Protein AF-A0A7K4IGA0-F1 (afdb_monomer_lite)

pLDDT: mean 86.27, std 9.17, range [51.59, 96.62]

Secondary structure (DSSP, 8-state):
--HHHHHHHHHHHHHHHHH-TTEEEEEEE-TTS-EEEEEESSTTS-HHHHHHHHHHHHHHHHHHHHHHHS----EEEEE-SSEEEEEEE-SS-EEEEEEESPPPGGGHHHHHHHHHHHHHHHHHHHHTSTTSSS--HHHHHHHHSTTEEEEEEEETTS-EEEEES-S-HHHHHHHHHHHHHT-TTTTTT--EEEEE-SSEEEEEEE-SSSEEEEEEEESTTHHHHHHHHHHHHHTT-

Foldseek 3Di:
DDPVLLVVLQVLLVVLQVVDPQWAKKFKFWLQLHTSDMDGPDPPDDSSCQSNVVSLVQVVVQVVCCVPPNDHDQWDWDDDQFKIWIWGDDPTIIMIIIGTGGDDPVCVCVVCVSVNVSVVVSVVSVVVPPDGSPADLQRVLPVPFPQWQKKFKAWLCQRTSDIDNDPCSSVVSNVLSCCLVPPPPQSVPDQWDWDDDQFWIWIWGDLDPTMIMIIIGGGRCRVVSNVVSVVVSVVVD

Structure (mmCIF, N/CA/C/O backbone):
data_AF-A0A7K4IGA0-F1
#
_entry.id   AF-A0A7K4IGA0-F1
#
loop_
_atom_site.group_PDB
_atom_site.id
_atom_site.type_symbol
_atom_site.label_atom_id
_atom_site.label_alt_id
_atom_site.label_comp_id
_atom_site.label_asym_id
_atom_site.label_entity_id
_atom_site.label_seq_id
_atom_site.pdbx_PDB_ins_code
_atom_site.Cartn_x
_atom_site.Cartn_y
_atom_site.Cartn_z
_atom_site.occupancy
_atom_site.B_iso_or_equiv
_atom_site.auth_seq_id
_atom_site.auth_comp_id
_atom_site.auth_asym_id
_atom_site.auth_atom_id
_atom_site.pdbx_PDB_model_num
ATOM 1 N N . MET A 1 1 ? -13.962 4.636 -11.949 1.00 61.44 1 MET A N 1
ATOM 2 C CA . MET A 1 1 ? -13.140 4.885 -13.154 1.00 61.44 1 MET A CA 1
ATOM 3 C C . MET A 1 1 ? -13.782 4.190 -14.347 1.00 61.44 1 MET A C 1
ATOM 5 O O . MET A 1 1 ? -14.312 3.102 -14.154 1.00 61.44 1 MET A O 1
ATOM 9 N N . SER A 1 2 ? -13.830 4.804 -15.534 1.00 69.06 2 SER A N 1
ATOM 10 C CA . SER A 1 2 ? -14.431 4.146 -16.705 1.00 69.06 2 SER A CA 1
ATOM 11 C C . SER A 1 2 ? -13.530 3.015 -17.214 1.00 69.06 2 SER A C 1
ATOM 13 O O . SER A 1 2 ? -12.304 3.102 -17.127 1.00 69.06 2 SER A O 1
ATOM 15 N N . SER A 1 3 ? -14.139 1.957 -17.760 1.00 75.00 3 SER A N 1
ATOM 16 C CA . SER A 1 3 ? -13.422 0.812 -18.348 1.00 75.00 3 SER A CA 1
ATOM 17 C C . SER A 1 3 ? -12.433 1.234 -19.443 1.00 75.00 3 SER A C 1
ATOM 19 O O . SER A 1 3 ? -11.394 0.609 -19.618 1.00 75.00 3 SER A O 1
ATOM 21 N N . GLU A 1 4 ? -12.738 2.317 -20.155 1.00 79.06 4 GLU A N 1
ATOM 22 C CA . GLU A 1 4 ? -11.911 2.876 -21.225 1.00 79.06 4 GLU A CA 1
ATOM 23 C C . GLU A 1 4 ? -10.613 3.508 -20.695 1.00 79.06 4 GLU A C 1
ATOM 25 O O . GLU A 1 4 ? -9.540 3.287 -21.254 1.00 79.06 4 GLU A O 1
ATOM 30 N N . VAL A 1 5 ? -10.679 4.218 -19.560 1.00 80.62 5 VAL A N 1
ATOM 31 C CA . VAL A 1 5 ? -9.489 4.787 -18.902 1.00 80.62 5 VAL A CA 1
ATOM 32 C C . VAL A 1 5 ? -8.571 3.672 -18.404 1.00 80.62 5 VAL A C 1
ATOM 34 O O . VAL A 1 5 ? -7.362 3.748 -18.600 1.00 80.62 5 VAL A O 1
ATOM 37 N N . LEU A 1 6 ? -9.132 2.616 -17.807 1.00 81.06 6 LEU A N 1
ATOM 38 C CA . LEU A 1 6 ? -8.359 1.453 -17.357 1.00 81.06 6 LEU A CA 1
ATOM 39 C C . LEU A 1 6 ? -7.658 0.736 -18.516 1.00 81.06 6 LEU A C 1
ATOM 41 O O . LEU A 1 6 ? -6.466 0.453 -18.409 1.00 81.06 6 LEU A O 1
ATOM 45 N N . SER A 1 7 ? -8.370 0.498 -19.623 1.00 85.81 7 SER A N 1
ATOM 46 C CA . SER A 1 7 ? -7.800 -0.125 -20.826 1.00 85.81 7 SER A CA 1
ATOM 47 C C . SER A 1 7 ? -6.639 0.698 -21.376 1.00 85.81 7 SER A C 1
ATOM 49 O O . SER A 1 7 ? -5.559 0.170 -21.623 1.00 85.81 7 SER A O 1
ATOM 51 N N . ARG A 1 8 ? -6.821 2.019 -21.487 1.00 87.00 8 ARG A N 1
ATOM 52 C CA . ARG A 1 8 ? -5.777 2.895 -22.018 1.00 87.00 8 ARG A CA 1
ATOM 53 C C . ARG A 1 8 ? -4.555 2.982 -21.106 1.00 87.00 8 ARG A C 1
ATOM 55 O O . ARG A 1 8 ? -3.432 3.076 -21.592 1.00 87.00 8 ARG A O 1
ATOM 62 N N . VAL A 1 9 ? -4.753 2.956 -19.787 1.00 89.19 9 VAL A N 1
ATOM 63 C CA . VAL A 1 9 ? -3.639 2.891 -18.832 1.00 89.19 9 VAL A CA 1
ATOM 64 C C . VAL A 1 9 ? -2.890 1.568 -18.978 1.00 89.19 9 VAL A C 1
ATOM 66 O O . VAL A 1 9 ? -1.666 1.594 -19.008 1.00 89.19 9 VAL A O 1
ATOM 69 N N . ALA A 1 10 ? -3.590 0.439 -19.117 1.00 89.81 10 ALA A N 1
ATOM 70 C CA . ALA A 1 10 ? -2.951 -0.858 -19.338 1.00 89.81 10 ALA A CA 1
ATOM 71 C C . ALA A 1 10 ? -2.093 -0.859 -20.615 1.00 89.81 10 ALA A C 1
ATOM 73 O O . ALA A 1 10 ? -0.924 -1.222 -20.545 1.00 89.81 10 ALA A O 1
ATOM 74 N N . GLU A 1 11 ? -2.610 -0.337 -21.732 1.00 91.38 11 GLU A N 1
ATOM 75 C CA . GLU A 1 11 ? -1.845 -0.184 -22.982 1.00 91.38 11 GLU A CA 1
ATOM 76 C C . GLU A 1 11 ? -0.566 0.646 -22.789 1.00 91.38 11 GLU A C 1
ATOM 78 O O . GLU A 1 11 ? 0.507 0.250 -23.234 1.00 91.38 11 GLU A O 1
ATOM 83 N N . LEU A 1 12 ? -0.645 1.780 -22.080 1.00 91.50 12 LEU A N 1
ATOM 84 C CA . LEU A 1 12 ? 0.531 2.616 -21.799 1.00 91.50 12 LEU A CA 1
ATOM 85 C C . LEU A 1 12 ? 1.567 1.897 -20.925 1.00 91.50 12 LEU A C 1
ATOM 87 O O . LEU A 1 12 ? 2.769 2.124 -21.079 1.00 91.50 12 LEU A O 1
ATOM 91 N N . LEU A 1 13 ? 1.115 1.049 -19.999 1.00 93.38 13 LEU A N 1
ATOM 92 C CA . LEU A 1 13 ? 2.007 0.217 -19.199 1.00 93.38 13 LEU A CA 1
ATOM 93 C C . LEU A 1 13 ? 2.657 -0.877 -20.046 1.00 93.38 13 LEU A C 1
ATOM 95 O O . LEU A 1 13 ? 3.852 -1.108 -19.899 1.00 93.38 13 LEU A O 1
ATOM 99 N N . GLU A 1 14 ? 1.918 -1.518 -20.949 1.00 93.62 14 GLU A N 1
ATOM 100 C CA . GLU A 1 14 ? 2.477 -2.509 -21.875 1.00 93.62 14 GLU A CA 1
ATOM 101 C C . GLU A 1 14 ? 3.495 -1.881 -22.834 1.00 93.62 14 GLU A C 1
ATOM 103 O O . GLU A 1 14 ? 4.576 -2.434 -23.032 1.00 93.62 14 GLU A O 1
ATOM 108 N N . GLU A 1 15 ? 3.203 -0.699 -23.385 1.00 93.25 15 GLU A N 1
ATOM 109 C CA . GLU A 1 15 ? 4.152 0.070 -24.200 1.00 93.25 15 GLU A CA 1
ATOM 110 C C . GLU A 1 15 ? 5.446 0.352 -23.421 1.00 93.25 15 GLU A C 1
ATOM 112 O O . GLU A 1 15 ? 6.546 0.129 -23.933 1.00 93.25 15 GLU A O 1
ATOM 117 N N . ALA A 1 16 ? 5.327 0.796 -22.165 1.00 92.00 16 ALA A N 1
ATOM 118 C CA . ALA A 1 16 ? 6.479 1.045 -21.303 1.00 92.00 16 ALA A CA 1
ATOM 119 C C . ALA A 1 16 ? 7.251 -0.247 -20.992 1.00 92.00 16 ALA A C 1
ATOM 121 O O . ALA A 1 16 ? 8.479 -0.261 -21.099 1.00 92.00 16 ALA A O 1
ATOM 122 N N . LEU A 1 17 ? 6.546 -1.341 -20.688 1.00 93.81 17 LEU A N 1
ATOM 123 C CA . LEU A 1 17 ? 7.141 -2.648 -20.409 1.00 93.81 17 LEU A CA 1
ATOM 124 C C . LEU A 1 17 ? 7.924 -3.155 -21.618 1.00 93.81 17 LEU A C 1
ATOM 126 O O . LEU A 1 17 ? 8.997 -3.724 -21.451 1.00 93.81 17 LEU A O 1
ATOM 130 N N . ASN A 1 18 ? 7.415 -2.935 -22.829 1.00 93.19 18 ASN A N 1
ATOM 131 C CA . ASN A 1 18 ? 8.039 -3.371 -24.076 1.00 93.19 18 ASN A CA 1
ATOM 132 C C . ASN A 1 18 ? 9.189 -2.462 -24.538 1.00 93.19 18 ASN A C 1
ATOM 134 O O . ASN A 1 18 ? 10.012 -2.897 -25.341 1.00 93.19 18 ASN A O 1
ATOM 138 N N . SER A 1 19 ? 9.285 -1.235 -24.017 1.00 90.06 19 SER A N 1
ATOM 139 C CA . SER A 1 19 ? 10.341 -0.280 -24.384 1.00 90.06 19 SER A CA 1
ATOM 140 C C . SER A 1 19 ? 11.732 -0.621 -23.829 1.00 90.06 19 SER A C 1
ATOM 142 O O . SER A 1 19 ? 12.733 -0.147 -24.366 1.00 90.06 19 SER A O 1
ATOM 144 N N . ASP A 1 20 ? 11.807 -1.456 -22.787 1.00 87.25 20 ASP A N 1
ATOM 145 C CA . ASP A 1 20 ? 13.053 -1.902 -22.157 1.00 87.25 20 ASP A CA 1
ATOM 146 C C . ASP A 1 20 ? 12.984 -3.411 -21.876 1.00 87.25 20 ASP A C 1
ATOM 148 O O . ASP A 1 20 ? 12.155 -3.876 -21.096 1.00 87.25 20 ASP A O 1
ATOM 152 N N . GLU A 1 21 ? 13.861 -4.198 -22.506 1.00 88.12 21 GLU A N 1
ATOM 153 C CA . GLU A 1 21 ? 13.895 -5.657 -22.336 1.00 88.12 21 GLU A CA 1
ATOM 154 C C . GLU A 1 21 ? 14.263 -6.117 -20.924 1.00 88.12 21 GLU A C 1
ATOM 156 O O . GLU A 1 21 ? 13.920 -7.235 -20.530 1.00 88.12 21 GLU A O 1
ATOM 161 N N . SER A 1 22 ? 14.947 -5.269 -20.155 1.00 89.38 22 SER A N 1
ATOM 162 C CA . SER A 1 22 ? 15.262 -5.563 -18.761 1.00 89.38 22 SER A CA 1
ATOM 163 C C . SER A 1 22 ? 14.035 -5.442 -17.860 1.00 89.38 22 SER A C 1
ATOM 165 O O . SER A 1 22 ? 14.033 -6.019 -16.774 1.00 89.38 22 SER A O 1
ATOM 167 N N . MET A 1 23 ? 12.985 -4.736 -18.288 1.00 92.12 23 MET A N 1
ATOM 168 C CA . MET A 1 23 ? 11.789 -4.506 -17.486 1.00 92.12 23 MET A CA 1
ATOM 169 C C . MET A 1 23 ? 10.898 -5.750 -17.448 1.00 92.12 23 MET A C 1
ATOM 171 O O . MET A 1 23 ? 10.503 -6.287 -18.481 1.00 92.12 23 MET A O 1
ATOM 175 N N . THR A 1 24 ? 10.574 -6.218 -16.244 1.00 93.56 24 THR A N 1
ATOM 176 C CA . THR A 1 24 ? 9.815 -7.460 -16.033 1.00 93.56 24 THR A CA 1
ATOM 177 C C . THR A 1 24 ? 8.401 -7.214 -15.569 1.00 93.56 24 THR A C 1
ATOM 179 O O . THR A 1 24 ? 7.509 -7.946 -15.976 1.00 93.56 24 THR A O 1
ATOM 182 N N . ASN A 1 25 ? 8.186 -6.199 -14.733 1.00 95.19 25 ASN A N 1
ATOM 183 C CA . ASN A 1 25 ? 6.880 -5.886 -14.171 1.00 95.19 25 ASN A CA 1
ATOM 184 C C . ASN A 1 25 ? 6.713 -4.372 -14.093 1.00 95.19 25 ASN A C 1
ATOM 186 O O . ASN A 1 25 ? 7.651 -3.661 -13.721 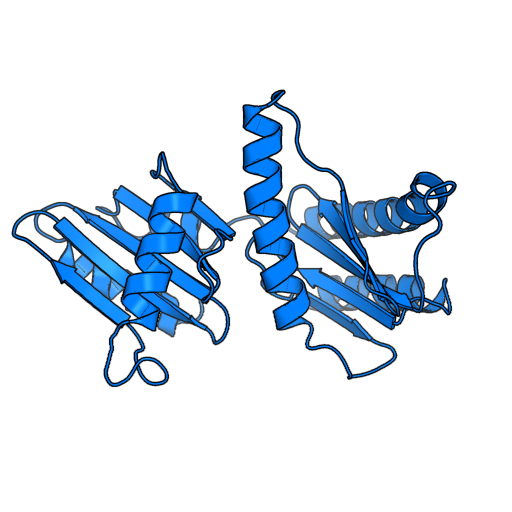1.00 95.19 25 ASN A O 1
ATOM 190 N N . ILE A 1 26 ? 5.500 -3.894 -14.357 1.00 95.94 26 ILE A N 1
ATOM 191 C CA . ILE A 1 26 ? 5.084 -2.544 -13.984 1.00 95.94 26 ILE A CA 1
ATOM 192 C C . ILE A 1 26 ? 3.758 -2.640 -13.249 1.00 95.94 26 ILE A C 1
ATOM 194 O O . ILE A 1 26 ? 2.812 -3.254 -13.739 1.00 95.94 26 ILE A O 1
ATOM 198 N N . VAL A 1 27 ? 3.685 -2.024 -12.075 1.00 95.88 27 VAL A N 1
ATOM 199 C CA . VAL A 1 27 ? 2.484 -1.987 -11.244 1.00 95.88 27 VAL A CA 1
ATOM 200 C C . VAL A 1 27 ? 2.101 -0.539 -11.007 1.00 95.88 27 VAL A C 1
ATOM 202 O O . VAL A 1 27 ? 2.891 0.245 -10.483 1.00 95.88 27 VAL A O 1
ATOM 205 N N . LEU A 1 28 ? 0.872 -0.190 -11.368 1.00 94.75 28 LEU A N 1
ATOM 206 C CA . LEU A 1 28 ? 0.238 1.051 -10.955 1.00 94.75 28 LEU A CA 1
ATOM 207 C C . LEU A 1 28 ? -0.598 0.774 -9.708 1.00 94.75 28 LEU A C 1
ATOM 209 O O . LEU A 1 28 ? -1.491 -0.079 -9.728 1.00 94.75 28 LEU A O 1
ATOM 213 N N . CYS A 1 29 ? -0.345 1.518 -8.638 1.00 92.94 29 CYS A N 1
ATOM 214 C CA . CYS A 1 29 ? -1.077 1.375 -7.387 1.00 92.94 29 CYS A CA 1
ATOM 215 C C . CYS A 1 29 ? -1.508 2.714 -6.783 1.00 92.94 29 CYS A C 1
ATOM 217 O O . CYS A 1 29 ? -1.002 3.787 -7.126 1.00 92.94 29 CYS A O 1
ATOM 219 N N . THR A 1 30 ? -2.483 2.651 -5.878 1.00 90.44 30 THR A N 1
ATOM 220 C CA . THR A 1 30 ? -2.850 3.777 -5.015 1.00 90.44 30 THR A CA 1
ATOM 221 C C . THR A 1 30 ? -1.769 4.015 -3.958 1.00 90.44 30 THR A C 1
ATOM 223 O O . THR A 1 30 ? -0.896 3.176 -3.726 1.00 90.44 30 THR A O 1
ATOM 226 N N . LYS A 1 31 ? -1.862 5.147 -3.254 1.00 88.94 31 LYS A N 1
ATOM 227 C CA . LYS A 1 31 ? -0.979 5.457 -2.120 1.00 88.94 31 LYS A CA 1
ATOM 228 C C . LYS A 1 31 ? -1.081 4.472 -0.954 1.00 88.94 31 LYS A C 1
ATOM 230 O O . LYS A 1 31 ? -0.160 4.387 -0.158 1.00 88.94 31 LYS A O 1
ATOM 235 N N . GLU A 1 32 ? -2.176 3.723 -0.880 1.00 89.06 32 GLU A N 1
ATOM 236 C CA . GLU A 1 32 ? -2.437 2.709 0.147 1.00 89.06 32 GLU A CA 1
ATOM 237 C C . GLU A 1 32 ? -2.054 1.292 -0.309 1.00 89.06 32 GLU A C 1
ATOM 239 O O . GLU A 1 32 ? -2.400 0.311 0.351 1.00 89.06 32 GLU A O 1
ATOM 244 N N . GLY A 1 33 ? -1.375 1.167 -1.454 1.00 89.50 33 GLY A N 1
ATOM 245 C CA . GLY A 1 33 ? -0.887 -0.114 -1.956 1.00 89.50 33 GLY A CA 1
ATOM 246 C C . GLY A 1 33 ? -1.931 -0.964 -2.679 1.00 89.50 33 GLY A C 1
ATOM 247 O O . GLY A 1 33 ? -1.673 -2.134 -2.950 1.00 89.50 33 GLY A O 1
ATOM 248 N N . VAL A 1 34 ? -3.090 -0.398 -3.034 1.00 89.44 34 VAL A N 1
ATOM 249 C CA . VAL A 1 34 ? -4.103 -1.104 -3.835 1.00 89.44 34 VAL A CA 1
ATOM 250 C C . VAL A 1 34 ? -3.670 -1.118 -5.295 1.00 89.44 34 VAL A C 1
ATOM 252 O O . VAL A 1 34 ? -3.406 -0.063 -5.874 1.00 89.44 34 VAL A O 1
ATOM 255 N N . VAL A 1 35 ? -3.611 -2.303 -5.903 1.00 91.12 35 VAL A N 1
ATOM 256 C CA . VAL A 1 35 ? -3.289 -2.460 -7.328 1.00 91.12 35 VAL A CA 1
ATOM 257 C C . VAL A 1 35 ? -4.434 -1.916 -8.175 1.00 91.12 35 VAL A C 1
ATOM 259 O O . VAL A 1 35 ? -5.584 -2.311 -8.015 1.00 91.12 35 VAL A O 1
ATOM 262 N N . VAL A 1 36 ? -4.101 -1.025 -9.104 1.00 89.56 36 VAL A N 1
ATOM 263 C CA . VAL A 1 36 ? -5.035 -0.488 -10.102 1.00 89.56 36 VAL A CA 1
ATOM 264 C C . VAL A 1 36 ? -4.948 -1.305 -11.377 1.00 89.56 36 VAL A C 1
ATOM 266 O O . VAL A 1 36 ? -5.957 -1.691 -11.955 1.00 89.56 36 VAL A O 1
ATOM 269 N N . THR A 1 37 ? -3.719 -1.542 -11.822 1.00 91.81 37 THR A N 1
ATOM 270 C CA . THR A 1 37 ? -3.395 -2.399 -12.954 1.00 91.81 37 THR A CA 1
ATOM 271 C C . THR A 1 37 ? -1.925 -2.794 -12.864 1.00 91.81 37 THR A C 1
ATOM 273 O O . THR A 1 37 ? -1.108 -2.086 -12.263 1.00 91.81 37 THR A O 1
ATOM 276 N N . ALA A 1 38 ? -1.595 -3.948 -13.427 1.00 94.06 38 ALA A N 1
ATOM 277 C CA . ALA A 1 38 ? -0.245 -4.467 -13.475 1.00 94.06 38 ALA A CA 1
ATOM 278 C C . ALA A 1 38 ? -0.026 -5.185 -14.803 1.00 94.06 38 ALA A C 1
ATOM 280 O O . ALA A 1 38 ? -0.910 -5.891 -15.284 1.00 94.06 38 ALA A O 1
ATOM 281 N N . VAL A 1 39 ? 1.167 -5.021 -15.359 1.00 94.81 39 VAL A N 1
ATOM 282 C CA . VAL A 1 39 ? 1.631 -5.735 -16.549 1.00 94.81 39 VAL A CA 1
ATOM 283 C C . VAL A 1 39 ? 2.918 -6.460 -16.196 1.00 94.81 39 VAL A C 1
ATOM 285 O O . VAL A 1 39 ? 3.739 -5.953 -15.423 1.00 94.81 39 VAL A O 1
ATOM 288 N N . SER A 1 40 ? 3.089 -7.663 -16.731 1.00 93.50 40 SER A N 1
ATOM 289 C CA . SER A 1 40 ? 4.264 -8.478 -16.454 1.00 93.50 40 SER A CA 1
ATOM 290 C C . SER A 1 40 ? 4.685 -9.298 -17.662 1.00 93.50 40 SER A C 1
ATOM 292 O O . SER A 1 40 ? 3.837 -9.757 -18.424 1.00 93.50 40 SER A O 1
ATOM 294 N N . ARG A 1 41 ? 5.996 -9.512 -17.800 1.00 89.69 41 ARG A N 1
ATOM 295 C CA . ARG A 1 41 ? 6.577 -10.523 -18.694 1.00 89.69 41 ARG A CA 1
ATOM 296 C C . ARG A 1 41 ? 6.677 -11.896 -18.023 1.00 89.69 41 ARG A C 1
ATOM 298 O O . ARG A 1 41 ? 6.543 -12.901 -18.704 1.00 89.69 41 ARG A O 1
ATOM 305 N N . ASP A 1 42 ? 6.887 -11.918 -16.704 1.00 78.38 42 ASP A N 1
ATOM 306 C CA . ASP A 1 42 ? 7.125 -13.125 -15.905 1.00 78.38 42 ASP A CA 1
ATOM 307 C C . ASP A 1 42 ? 6.190 -13.121 -14.666 1.00 78.38 42 ASP A C 1
ATOM 309 O O . ASP A 1 42 ? 6.154 -12.148 -13.910 1.00 78.38 42 ASP A O 1
ATOM 313 N N . GLU A 1 43 ? 5.430 -14.190 -14.402 1.00 69.62 43 GLU A N 1
ATOM 314 C CA . GLU A 1 43 ? 4.476 -14.265 -13.265 1.00 69.62 43 GLU A CA 1
ATOM 315 C C . GLU A 1 43 ? 5.143 -14.471 -11.884 1.00 69.62 43 GLU A C 1
ATOM 317 O O . GLU A 1 43 ? 4.478 -14.761 -10.894 1.00 69.62 43 GLU A O 1
ATOM 322 N N . GLU A 1 44 ? 6.465 -14.308 -11.775 1.00 78.12 44 GLU A N 1
ATOM 323 C CA . GLU A 1 44 ? 7.208 -14.600 -10.540 1.00 78.12 44 GLU A CA 1
ATOM 324 C C . GLU A 1 44 ? 6.859 -13.692 -9.348 1.00 78.12 44 GLU A C 1
ATOM 326 O O . GLU A 1 44 ? 7.132 -14.057 -8.205 1.00 78.12 44 GLU A O 1
ATOM 331 N N . LEU A 1 45 ? 6.331 -12.487 -9.586 1.00 87.88 45 LEU A N 1
ATOM 332 C CA . LEU A 1 45 ? 6.111 -11.485 -8.540 1.00 87.88 45 LEU A CA 1
ATOM 333 C C . LEU A 1 45 ? 4.632 -11.118 -8.423 1.00 87.88 45 LEU A C 1
ATOM 335 O O . LEU A 1 45 ? 4.032 -10.639 -9.383 1.00 87.88 45 LEU A O 1
ATOM 339 N N . ASP A 1 46 ? 4.076 -11.263 -7.216 1.00 91.00 46 ASP A N 1
ATOM 340 C CA . ASP A 1 46 ? 2.705 -10.838 -6.922 1.00 91.00 46 ASP A CA 1
ATOM 341 C C . ASP A 1 46 ? 2.615 -9.295 -6.936 1.00 91.00 46 ASP A C 1
ATOM 343 O O . ASP A 1 46 ? 3.236 -8.629 -6.091 1.00 91.00 46 ASP A O 1
ATOM 347 N N . PRO A 1 47 ? 1.830 -8.692 -7.850 1.00 92.31 47 PRO A N 1
ATOM 348 C CA . PRO A 1 47 ? 1.693 -7.241 -7.939 1.00 92.31 47 PRO A CA 1
ATOM 349 C C . PRO A 1 47 ? 1.092 -6.617 -6.673 1.00 92.31 47 PRO A C 1
ATOM 351 O O . PRO A 1 47 ? 1.397 -5.465 -6.368 1.00 92.31 47 PRO A O 1
ATOM 354 N N . ARG A 1 48 ? 0.290 -7.361 -5.898 1.00 91.00 48 ARG A N 1
ATOM 355 C CA . ARG A 1 48 ? -0.296 -6.882 -4.632 1.00 91.00 48 ARG A CA 1
ATOM 356 C C . ARG A 1 48 ? 0.772 -6.689 -3.565 1.00 91.00 48 ARG A C 1
ATOM 358 O O . ARG A 1 48 ? 0.737 -5.705 -2.826 1.00 91.00 48 ARG A O 1
ATOM 365 N N . VAL A 1 49 ? 1.754 -7.591 -3.525 1.00 91.06 49 VAL A N 1
ATOM 366 C CA . VAL A 1 49 ? 2.911 -7.474 -2.627 1.00 91.06 49 VAL A CA 1
ATOM 367 C C . VAL A 1 49 ? 3.773 -6.288 -3.046 1.00 91.06 49 VAL A C 1
ATOM 369 O O . VAL A 1 49 ? 4.095 -5.448 -2.208 1.00 91.06 49 VAL A O 1
ATOM 372 N N . LEU A 1 50 ? 4.085 -6.172 -4.343 1.00 92.81 50 LEU A N 1
ATOM 373 C CA . LEU A 1 50 ? 4.866 -5.047 -4.867 1.00 92.81 50 LEU A CA 1
ATOM 374 C C . LEU A 1 50 ? 4.210 -3.702 -4.544 1.00 92.81 50 LEU A C 1
ATOM 376 O O . LEU A 1 50 ? 4.892 -2.805 -4.050 1.00 92.81 50 LEU A O 1
ATOM 380 N N . ALA A 1 51 ? 2.904 -3.575 -4.780 1.00 93.69 51 ALA A N 1
ATOM 381 C CA . ALA A 1 51 ? 2.152 -2.360 -4.505 1.00 93.69 51 ALA A CA 1
ATOM 382 C C . ALA A 1 51 ? 2.129 -2.014 -3.010 1.00 93.69 51 ALA A C 1
ATOM 384 O O . ALA A 1 51 ? 2.452 -0.884 -2.648 1.00 93.69 51 ALA A O 1
ATOM 385 N N . THR A 1 52 ? 1.797 -2.982 -2.150 1.00 91.31 52 THR A N 1
ATOM 386 C CA . THR A 1 52 ? 1.656 -2.762 -0.701 1.00 91.31 52 THR A CA 1
ATOM 387 C C . THR A 1 52 ? 2.982 -2.381 -0.053 1.00 91.31 52 THR A C 1
ATOM 389 O O . THR A 1 52 ? 3.064 -1.374 0.648 1.00 91.31 52 THR A O 1
ATOM 392 N N . VAL A 1 53 ? 4.048 -3.138 -0.330 1.00 91.06 53 VAL A N 1
ATOM 393 C CA . VAL A 1 53 ? 5.366 -2.889 0.271 1.00 91.06 53 VAL A CA 1
ATOM 394 C C . VAL A 1 53 ? 5.922 -1.540 -0.180 1.00 91.06 53 VAL A C 1
ATOM 396 O O . VAL A 1 53 ? 6.383 -0.754 0.647 1.00 91.06 53 VAL A O 1
ATOM 399 N N . ASN A 1 54 ? 5.846 -1.226 -1.476 1.00 92.94 54 ASN A N 1
ATOM 400 C CA . ASN A 1 54 ? 6.372 0.041 -1.982 1.00 92.94 54 ASN A CA 1
ATOM 401 C C . ASN A 1 54 ? 5.562 1.249 -1.507 1.00 92.94 54 ASN A C 1
ATOM 403 O O . ASN A 1 54 ? 6.156 2.284 -1.209 1.00 92.94 54 ASN A O 1
ATOM 407 N N . ALA A 1 55 ? 4.240 1.120 -1.377 1.00 91.94 55 ALA A N 1
ATOM 408 C CA . ALA A 1 55 ? 3.406 2.158 -0.783 1.00 91.94 55 ALA A CA 1
ATOM 409 C C . ALA A 1 55 ? 3.784 2.426 0.682 1.00 91.94 55 ALA A C 1
ATOM 411 O O . ALA A 1 55 ? 3.913 3.583 1.083 1.00 91.94 55 ALA A O 1
ATOM 412 N N . ALA A 1 56 ? 4.053 1.374 1.458 1.00 89.81 56 ALA A N 1
ATOM 413 C CA . ALA A 1 56 ? 4.455 1.510 2.854 1.00 89.81 56 ALA A CA 1
ATOM 414 C C . ALA A 1 56 ? 5.827 2.190 2.996 1.00 89.81 56 ALA A C 1
ATOM 416 O O . ALA A 1 56 ? 5.993 3.117 3.791 1.00 89.81 56 ALA A O 1
ATOM 417 N N . ILE A 1 57 ? 6.805 1.796 2.169 1.00 90.44 57 ILE A N 1
ATOM 418 C CA . ILE A 1 57 ? 8.125 2.446 2.134 1.00 90.44 57 ILE A CA 1
ATOM 419 C C . ILE A 1 57 ? 7.986 3.914 1.703 1.00 90.44 57 ILE A C 1
ATOM 421 O O . ILE A 1 57 ? 8.632 4.791 2.281 1.00 90.44 57 ILE A O 1
ATOM 425 N N . ALA A 1 58 ? 7.133 4.210 0.717 1.00 90.94 58 ALA A N 1
ATOM 426 C CA . ALA A 1 58 ? 6.876 5.573 0.251 1.00 90.94 58 ALA A CA 1
ATOM 427 C C . ALA A 1 58 ? 6.251 6.456 1.327 1.00 90.94 58 ALA A C 1
ATOM 429 O O . ALA A 1 58 ? 6.690 7.592 1.504 1.00 90.94 58 ALA A O 1
ATOM 430 N N . SER A 1 59 ? 5.276 5.930 2.062 1.00 85.75 59 SER A N 1
ATOM 431 C CA . SER A 1 59 ? 4.648 6.614 3.190 1.00 85.75 59 SER A CA 1
ATOM 432 C C . SER A 1 59 ? 5.674 6.924 4.287 1.00 85.75 59 SER A C 1
ATOM 434 O O . SER A 1 59 ? 5.908 8.092 4.612 1.00 85.75 59 SER A O 1
ATOM 436 N N . ALA A 1 60 ? 6.390 5.900 4.767 1.00 83.31 60 ALA A N 1
ATOM 437 C CA . ALA A 1 60 ? 7.390 6.054 5.822 1.00 83.31 60 ALA A CA 1
ATOM 438 C C . ALA A 1 60 ? 8.506 7.039 5.430 1.00 83.31 60 ALA A C 1
ATOM 440 O O . ALA A 1 60 ? 8.835 7.950 6.191 1.00 83.31 60 ALA A O 1
ATOM 441 N N . SER A 1 61 ? 9.051 6.906 4.217 1.00 85.38 61 SER A N 1
ATOM 442 C CA . SER A 1 61 ? 10.103 7.802 3.722 1.00 85.38 61 SER A CA 1
ATOM 443 C C . SER A 1 61 ? 9.605 9.230 3.499 1.00 85.38 61 SER A C 1
ATOM 445 O O . SER A 1 61 ? 10.301 10.174 3.865 1.00 85.38 61 SER A O 1
ATOM 447 N N . SER A 1 62 ? 8.395 9.425 2.966 1.00 83.19 62 SER A N 1
ATOM 448 C CA . SER A 1 62 ? 7.829 10.765 2.759 1.00 83.19 62 SER A CA 1
ATOM 449 C C . SER A 1 62 ? 7.655 11.516 4.077 1.00 83.19 62 SER A C 1
ATOM 451 O O . SER A 1 62 ? 7.976 12.706 4.144 1.00 83.19 62 SER A O 1
ATOM 453 N N . ASN A 1 63 ? 7.224 10.823 5.135 1.00 77.81 63 ASN A N 1
ATOM 454 C CA . ASN A 1 63 ? 7.139 11.390 6.479 1.00 77.81 63 ASN A CA 1
ATOM 455 C C . ASN A 1 63 ? 8.523 11.814 6.993 1.00 77.81 63 ASN A C 1
ATOM 457 O O . ASN A 1 63 ? 8.689 12.946 7.452 1.00 77.81 63 ASN A O 1
ATOM 461 N N . THR A 1 64 ? 9.544 10.964 6.837 1.00 82.19 64 THR A N 1
ATOM 462 C CA . THR A 1 64 ? 10.925 11.298 7.228 1.00 82.19 64 THR A CA 1
ATOM 463 C C . THR A 1 64 ? 11.486 12.493 6.450 1.00 82.19 64 THR A C 1
ATOM 465 O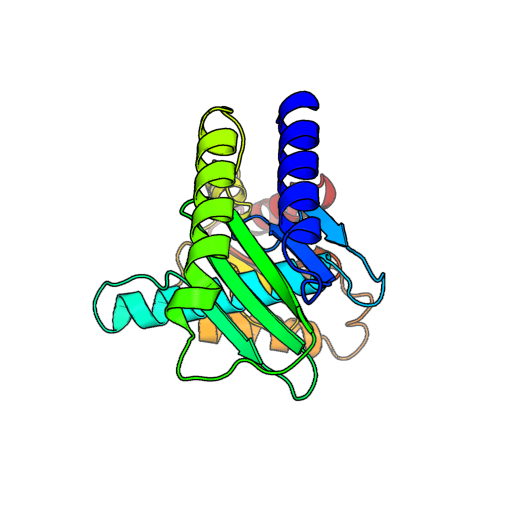 O . THR A 1 64 ? 12.066 13.395 7.050 1.00 82.19 64 THR A O 1
ATOM 468 N N . PHE A 1 65 ? 11.298 12.546 5.127 1.00 83.12 65 PHE A N 1
ATOM 469 C CA . PHE A 1 65 ? 11.771 13.661 4.292 1.00 83.12 65 PHE A CA 1
ATOM 470 C C . PHE A 1 65 ? 11.076 14.980 4.655 1.00 83.12 65 PHE A C 1
ATOM 472 O O . PHE A 1 65 ? 11.732 16.024 4.757 1.00 83.12 65 PHE A O 1
ATOM 479 N N . THR A 1 66 ? 9.771 14.918 4.933 1.00 82.94 66 THR A N 1
ATOM 480 C CA . THR A 1 66 ? 8.986 16.082 5.357 1.00 82.94 66 THR A CA 1
ATOM 481 C C . THR A 1 66 ? 9.495 16.612 6.697 1.00 82.94 66 THR A C 1
ATOM 483 O O . THR A 1 66 ? 9.688 17.816 6.845 1.00 82.94 66 THR A O 1
ATOM 486 N N . GLN A 1 67 ? 9.789 15.729 7.655 1.00 81.19 67 GLN A N 1
ATOM 487 C CA . GLN A 1 67 ? 10.359 16.120 8.948 1.00 81.19 67 GLN A CA 1
ATOM 488 C C . GLN A 1 67 ? 11.789 16.667 8.830 1.00 81.19 67 GLN A C 1
ATOM 490 O O . GLN A 1 67 ? 12.159 17.579 9.564 1.00 81.19 67 GLN A O 1
ATOM 495 N N . ALA A 1 68 ? 12.595 16.133 7.909 1.00 84.38 68 ALA A N 1
ATOM 496 C CA . ALA A 1 68 ? 13.989 16.536 7.754 1.00 84.38 68 ALA A CA 1
ATOM 497 C C . ALA A 1 68 ? 14.147 17.906 7.076 1.00 84.38 68 ALA A C 1
ATOM 499 O O . ALA A 1 68 ? 14.954 18.722 7.524 1.00 84.38 68 ALA A O 1
ATOM 500 N N . ARG A 1 69 ? 13.428 18.150 5.969 1.00 82.19 69 ARG A N 1
ATOM 501 C CA . ARG A 1 69 ? 13.585 19.371 5.149 1.00 82.19 69 ARG A CA 1
ATOM 502 C C . ARG A 1 69 ? 12.288 19.927 4.558 1.00 82.19 69 ARG A C 1
ATOM 504 O O . ARG A 1 69 ? 12.345 20.859 3.764 1.00 82.19 69 ARG A O 1
ATOM 511 N N . GLY A 1 70 ? 11.126 19.385 4.919 1.00 81.81 70 GLY A N 1
ATOM 512 C CA . GLY A 1 70 ? 9.854 19.766 4.295 1.00 81.81 70 GLY A CA 1
ATOM 513 C C . GLY A 1 70 ? 9.733 19.320 2.834 1.00 81.81 70 GLY A C 1
ATOM 514 O O . GLY A 1 70 ? 8.863 19.806 2.115 1.00 81.81 70 GLY A O 1
ATOM 515 N N . GLU A 1 71 ? 10.600 18.411 2.386 1.00 82.38 71 GLU A N 1
ATOM 516 C CA . GLU A 1 71 ? 10.588 17.867 1.030 1.00 82.38 71 GLU A CA 1
ATOM 517 C C . GLU A 1 71 ? 9.830 16.538 0.978 1.00 82.38 71 GLU A C 1
ATOM 519 O O . GLU A 1 71 ? 9.594 15.889 1.996 1.00 82.38 71 GLU A O 1
ATOM 524 N N . ARG A 1 72 ? 9.448 16.117 -0.229 1.00 80.50 72 ARG A N 1
ATOM 525 C CA . ARG A 1 72 ? 8.826 14.812 -0.472 1.00 80.50 72 ARG A CA 1
ATOM 526 C C . ARG A 1 72 ? 9.737 13.972 -1.346 1.00 80.50 72 ARG A C 1
ATOM 528 O O . ARG A 1 72 ? 10.328 14.484 -2.295 1.00 80.50 72 ARG A O 1
ATOM 535 N N . ALA A 1 73 ? 9.805 12.678 -1.056 1.00 86.06 73 ALA A N 1
ATOM 536 C CA . ALA A 1 73 ? 10.457 11.737 -1.949 1.00 86.06 73 ALA A CA 1
ATOM 537 C C . ALA A 1 73 ? 9.737 11.734 -3.312 1.00 86.06 73 ALA A C 1
ATOM 539 O O . ALA A 1 73 ? 8.508 11.784 -3.381 1.00 86.06 73 ALA A O 1
ATOM 540 N N . SER A 1 74 ? 10.506 11.677 -4.398 1.00 87.56 74 SER A N 1
ATOM 541 C CA . SER A 1 74 ? 9.991 11.589 -5.774 1.00 87.56 74 SER A CA 1
ATOM 542 C C . SER A 1 74 ? 10.206 10.206 -6.389 1.00 87.56 74 SER A C 1
ATOM 544 O O . SER A 1 74 ? 9.486 9.801 -7.304 1.00 87.56 74 SER A O 1
ATOM 546 N N . CYS A 1 75 ? 11.191 9.465 -5.882 1.00 90.88 75 CYS A N 1
ATOM 547 C CA . CYS A 1 75 ? 11.521 8.126 -6.330 1.00 90.88 75 CYS A CA 1
ATOM 548 C C . CYS A 1 75 ? 12.110 7.308 -5.177 1.00 90.88 75 CYS A C 1
ATOM 550 O O . CYS A 1 75 ? 12.874 7.829 -4.364 1.00 90.88 75 CYS A O 1
ATOM 552 N N . LEU A 1 76 ? 11.770 6.023 -5.135 1.00 91.56 76 LEU A N 1
ATOM 553 C CA . LEU A 1 76 ? 12.416 5.021 -4.298 1.00 91.56 76 LEU A CA 1
ATOM 554 C C . LEU A 1 76 ? 13.115 4.014 -5.188 1.00 91.56 76 LEU A C 1
ATOM 556 O O . LEU A 1 76 ? 12.601 3.649 -6.244 1.00 91.56 76 LEU A O 1
ATOM 560 N N . ILE A 1 77 ? 14.267 3.540 -4.737 1.00 91.44 77 ILE A N 1
ATOM 561 C CA . ILE A 1 77 ? 15.056 2.565 -5.476 1.00 91.44 77 ILE A CA 1
ATOM 562 C C . ILE A 1 77 ? 15.512 1.520 -4.481 1.00 91.44 77 ILE A C 1
ATOM 564 O O . ILE A 1 77 ? 16.237 1.829 -3.535 1.00 91.44 77 ILE A O 1
ATOM 568 N N . HIS A 1 78 ? 15.088 0.282 -4.697 1.00 88.19 78 HIS A N 1
ATOM 569 C CA . HIS A 1 78 ? 15.590 -0.857 -3.947 1.00 88.19 78 HIS A CA 1
ATOM 570 C C . HIS A 1 78 ? 16.205 -1.862 -4.904 1.00 88.19 78 HIS A C 1
ATOM 572 O O . HIS A 1 78 ? 15.729 -2.072 -6.016 1.00 88.19 78 HIS A O 1
ATOM 578 N N . SER A 1 79 ? 17.341 -2.426 -4.514 1.00 87.81 79 SER A N 1
ATOM 579 C CA . SER A 1 79 ? 18.108 -3.321 -5.373 1.00 87.81 79 SER A CA 1
ATOM 580 C C . SER A 1 79 ? 18.534 -4.555 -4.626 1.00 87.81 79 SER A C 1
ATOM 582 O O . SER A 1 79 ? 18.959 -4.497 -3.477 1.00 87.81 79 SER A O 1
ATOM 584 N N . THR A 1 80 ? 18.413 -5.662 -5.332 1.00 86.56 80 THR A N 1
ATOM 585 C CA . THR A 1 80 ? 18.902 -6.981 -4.958 1.00 86.56 80 THR A CA 1
ATOM 586 C C . THR A 1 80 ? 20.016 -7.363 -5.926 1.00 86.56 80 THR A C 1
ATOM 588 O O . THR A 1 80 ? 20.304 -6.620 -6.863 1.00 86.56 80 THR A O 1
ATOM 591 N N . GLU A 1 81 ? 20.621 -8.532 -5.744 1.00 84.69 81 GLU A N 1
ATOM 592 C CA . GLU A 1 81 ? 21.659 -9.032 -6.655 1.00 84.69 81 GLU A CA 1
ATOM 593 C C . GLU A 1 81 ? 21.165 -9.188 -8.102 1.00 84.69 81 GLU A C 1
ATOM 595 O O . GLU A 1 81 ? 21.941 -9.014 -9.038 1.00 84.69 81 GLU A O 1
ATOM 600 N N . ASN A 1 82 ? 19.869 -9.464 -8.293 1.00 87.69 82 ASN A N 1
ATOM 601 C CA . ASN A 1 82 ? 19.328 -9.873 -9.592 1.00 87.69 82 ASN A CA 1
ATOM 602 C C . ASN A 1 82 ? 18.190 -8.987 -10.109 1.00 87.69 82 ASN A C 1
ATOM 604 O O . ASN A 1 82 ? 17.796 -9.123 -11.267 1.00 87.69 82 ASN A O 1
ATOM 608 N N . LYS A 1 83 ? 17.624 -8.122 -9.264 1.00 90.00 83 LYS A N 1
ATOM 609 C CA . LYS A 1 83 ? 16.500 -7.245 -9.607 1.00 90.00 83 LYS A CA 1
ATOM 610 C C . LYS A 1 83 ? 16.683 -5.876 -8.958 1.00 90.00 83 LYS A C 1
ATOM 612 O O . LYS A 1 83 ? 17.007 -5.794 -7.769 1.00 90.00 83 LYS A O 1
ATOM 617 N N . THR A 1 84 ? 16.381 -4.824 -9.702 1.00 91.81 84 THR A N 1
ATOM 618 C CA . THR A 1 84 ? 16.195 -3.471 -9.178 1.00 91.81 84 THR A CA 1
ATOM 619 C C . THR A 1 84 ? 14.739 -3.084 -9.351 1.00 91.81 84 THR A C 1
ATOM 621 O O . THR A 1 84 ? 14.110 -3.407 -10.355 1.00 91.81 84 THR A O 1
ATOM 624 N N . ILE A 1 85 ? 14.195 -2.410 -8.350 1.00 93.50 85 ILE A N 1
ATOM 625 C CA . ILE A 1 85 ? 12.829 -1.934 -8.362 1.00 93.50 85 ILE A CA 1
ATOM 626 C C . ILE A 1 85 ? 12.849 -0.430 -8.113 1.00 93.50 85 ILE A C 1
ATOM 628 O O . ILE A 1 85 ? 13.454 0.055 -7.150 1.00 93.50 85 ILE A O 1
ATOM 632 N N . PHE A 1 86 ? 12.196 0.287 -9.016 1.00 94.44 86 PHE A N 1
ATOM 633 C CA . PHE A 1 86 ? 12.037 1.728 -8.994 1.00 94.44 86 PHE A CA 1
ATOM 634 C C . PHE A 1 86 ? 10.580 2.049 -8.704 1.00 94.44 86 PHE A C 1
ATOM 636 O O . PHE A 1 86 ? 9.696 1.612 -9.432 1.00 94.44 86 PHE A O 1
ATOM 643 N N . THR A 1 87 ? 10.324 2.858 -7.688 1.00 95.69 87 THR A N 1
ATOM 644 C CA . THR A 1 87 ? 8.976 3.339 -7.389 1.00 95.69 87 THR A CA 1
ATOM 645 C C . THR A 1 87 ? 8.936 4.836 -7.610 1.00 95.69 87 THR A C 1
ATOM 647 O O . THR A 1 87 ? 9.577 5.590 -6.882 1.00 95.69 87 THR A O 1
ATOM 650 N N . VAL A 1 88 ? 8.204 5.275 -8.630 1.00 95.38 88 VAL A N 1
ATOM 651 C CA . VAL A 1 88 ? 7.984 6.694 -8.918 1.00 95.38 88 VAL A CA 1
ATOM 652 C C . VAL A 1 88 ? 6.754 7.172 -8.159 1.00 95.38 88 VAL A C 1
ATOM 654 O O . VAL A 1 88 ? 5.667 6.603 -8.294 1.00 95.38 88 VAL A O 1
ATOM 657 N N . LEU A 1 89 ? 6.930 8.237 -7.376 1.00 93.06 89 LEU A N 1
ATOM 658 C CA . LEU A 1 89 ? 5.891 8.778 -6.509 1.00 93.06 89 LEU A CA 1
ATOM 659 C C . LEU A 1 89 ? 5.162 9.926 -7.210 1.00 93.06 89 LEU A C 1
ATOM 661 O O . LEU A 1 89 ? 5.738 10.986 -7.443 1.00 93.06 89 LEU A O 1
ATOM 665 N N . GLN A 1 90 ? 3.890 9.713 -7.548 1.00 90.62 90 GLN A N 1
ATOM 666 C CA . GLN A 1 90 ? 3.016 10.739 -8.117 1.00 90.62 90 GLN A CA 1
ATOM 667 C C . GLN A 1 90 ? 2.039 11.256 -7.046 1.00 90.62 90 GLN A C 1
ATOM 669 O O . GLN A 1 90 ? 1.812 10.594 -6.027 1.00 90.62 90 GLN A O 1
ATOM 674 N N . PRO A 1 91 ? 1.417 12.434 -7.244 1.00 84.62 91 PRO A N 1
ATOM 675 C CA . PRO A 1 91 ? 0.523 13.017 -6.247 1.00 84.62 91 PRO A CA 1
ATOM 676 C C . PRO A 1 91 ? -0.636 12.119 -5.803 1.00 84.62 91 PRO A C 1
ATOM 678 O O . PRO A 1 91 ? -1.030 12.231 -4.650 1.00 84.62 91 PRO A O 1
ATOM 681 N N . ASN A 1 92 ? -1.152 11.225 -6.657 1.00 83.44 92 ASN A N 1
ATOM 682 C CA . ASN A 1 92 ? -2.339 10.399 -6.361 1.00 83.44 92 ASN A CA 1
ATOM 683 C C . ASN A 1 92 ? -2.137 8.887 -6.590 1.00 83.44 92 ASN A C 1
ATOM 685 O O . ASN A 1 92 ? -3.031 8.095 -6.303 1.00 83.44 92 ASN A O 1
ATOM 689 N N . CYS A 1 93 ? -0.985 8.470 -7.111 1.00 89.56 93 CYS A N 1
ATOM 690 C CA . CYS A 1 93 ? -0.646 7.069 -7.371 1.00 89.56 93 CYS A CA 1
ATOM 691 C C . CYS A 1 93 ? 0.853 6.852 -7.242 1.00 89.56 93 CYS A C 1
ATOM 693 O O . CYS A 1 93 ? 1.629 7.807 -7.272 1.00 89.56 93 CYS A O 1
ATOM 695 N N . TYR A 1 94 ? 1.250 5.590 -7.167 1.00 93.69 94 TYR A N 1
ATOM 696 C CA . TYR A 1 94 ? 2.632 5.172 -7.323 1.00 93.69 94 TYR A CA 1
ATOM 697 C C . TYR A 1 94 ? 2.756 4.238 -8.522 1.00 93.69 94 TYR A C 1
ATOM 699 O O . TYR A 1 94 ? 1.831 3.491 -8.848 1.00 93.69 94 TYR A O 1
ATOM 707 N N . MET A 1 95 ? 3.910 4.294 -9.181 1.00 95.44 95 MET A N 1
ATOM 708 C CA . MET A 1 95 ? 4.271 3.350 -10.232 1.00 95.44 95 MET A CA 1
ATOM 709 C C . MET A 1 95 ? 5.533 2.603 -9.850 1.00 95.44 95 MET A C 1
ATOM 711 O O . MET A 1 95 ? 6.585 3.216 -9.684 1.00 95.44 95 MET A O 1
ATOM 715 N N . VAL A 1 96 ? 5.409 1.287 -9.724 1.00 96.62 96 VAL A N 1
ATOM 716 C CA . VAL A 1 96 ? 6.489 0.366 -9.376 1.00 96.62 96 VAL A CA 1
ATOM 717 C C . VAL A 1 96 ? 6.972 -0.308 -10.654 1.00 96.62 96 VAL A C 1
ATOM 719 O O . VAL A 1 96 ? 6.199 -0.991 -11.317 1.00 96.62 96 VAL A O 1
ATOM 722 N N . PHE A 1 97 ? 8.243 -0.137 -10.991 1.00 95.06 97 PHE A N 1
ATOM 723 C CA . PHE A 1 97 ? 8.909 -0.741 -12.139 1.00 95.06 97 PHE A CA 1
ATOM 724 C C . PHE A 1 97 ? 9.942 -1.740 -11.636 1.00 95.06 97 PHE A C 1
ATOM 726 O O . PHE A 1 97 ? 10.796 -1.384 -10.827 1.00 95.06 97 PHE A O 1
ATOM 733 N N . VAL A 1 98 ? 9.894 -2.972 -12.126 1.00 94.25 98 VAL A N 1
ATOM 734 C CA . VAL A 1 98 ? 10.859 -4.024 -11.791 1.00 94.25 98 VAL A CA 1
ATOM 735 C C . VAL A 1 98 ? 11.732 -4.291 -13.008 1.00 94.25 98 VAL A C 1
ATOM 737 O O . VAL A 1 98 ? 11.215 -4.522 -14.099 1.00 94.25 98 VAL A O 1
ATOM 740 N N . THR A 1 99 ? 13.050 -4.274 -12.826 1.00 91.81 99 THR A N 1
ATOM 741 C CA . THR A 1 99 ? 14.040 -4.529 -13.879 1.00 91.81 99 THR A CA 1
ATOM 742 C C . THR A 1 99 ? 14.996 -5.651 -13.477 1.00 91.81 99 THR A C 1
ATOM 744 O O . THR A 1 99 ? 15.411 -5.721 -12.318 1.00 91.81 99 THR A O 1
ATOM 747 N N . LYS A 1 100 ? 15.403 -6.497 -14.430 1.00 89.50 100 LYS A N 1
ATOM 748 C CA . LYS A 1 100 ? 16.479 -7.488 -14.264 1.00 89.50 100 LYS A CA 1
ATOM 749 C C . LYS A 1 100 ? 17.829 -6.786 -14.093 1.00 89.50 100 LYS A C 1
ATOM 751 O O . LYS A 1 100 ? 18.115 -5.784 -14.746 1.00 89.50 100 LYS A O 1
ATOM 756 N N . GLY A 1 101 ? 18.674 -7.372 -13.254 1.00 83.38 101 GLY A N 1
ATOM 757 C CA . GLY A 1 101 ? 20.023 -6.902 -12.959 1.00 83.38 101 GLY A CA 1
ATOM 758 C C . GLY A 1 101 ? 20.087 -5.835 -11.866 1.00 83.38 101 GLY A C 1
ATOM 759 O O . GLY A 1 101 ? 19.075 -5.383 -11.333 1.00 83.38 101 GLY A O 1
ATOM 760 N N . THR A 1 102 ? 21.318 -5.456 -11.532 1.00 72.44 102 THR A N 1
ATOM 761 C CA . THR A 1 102 ? 21.634 -4.356 -10.618 1.00 72.44 102 THR A CA 1
ATOM 762 C C . THR A 1 102 ? 21.777 -3.049 -11.389 1.00 72.44 102 THR A C 1
ATOM 764 O O . THR A 1 102 ? 22.317 -3.011 -12.497 1.00 72.44 102 THR A O 1
ATOM 767 N N . TYR A 1 103 ? 21.319 -1.942 -10.803 1.00 72.00 103 TYR A N 1
ATOM 768 C CA . TYR A 1 103 ? 21.593 -0.626 -11.374 1.00 72.00 103 TYR A CA 1
ATOM 769 C C . TYR A 1 103 ? 23.047 -0.205 -11.123 1.00 72.00 103 TYR A C 1
ATOM 771 O O . TYR A 1 103 ? 23.597 -0.376 -10.032 1.00 72.00 103 TYR A O 1
ATOM 779 N N . ASN A 1 104 ? 23.656 0.415 -12.133 1.00 71.00 104 ASN A N 1
ATOM 780 C CA . ASN A 1 104 ? 24.904 1.143 -11.961 1.00 71.00 104 ASN A CA 1
ATOM 781 C C . ASN A 1 104 ? 24.606 2.510 -11.325 1.00 71.00 104 ASN A C 1
ATOM 783 O O . ASN A 1 104 ? 23.781 3.272 -11.834 1.00 71.00 104 ASN A O 1
ATOM 787 N N . ARG A 1 105 ? 25.284 2.832 -10.218 1.00 70.50 105 ARG A N 1
ATOM 788 C CA . ARG A 1 105 ? 25.057 4.061 -9.439 1.00 70.50 105 ARG A CA 1
ATOM 789 C C . ARG A 1 105 ? 25.344 5.345 -10.221 1.00 70.50 105 ARG A C 1
ATOM 791 O O . ARG A 1 105 ? 24.796 6.379 -9.860 1.00 70.50 105 ARG A O 1
ATOM 798 N N . THR A 1 106 ? 26.177 5.291 -11.259 1.00 70.19 106 THR A N 1
ATOM 799 C CA . THR A 1 106 ? 26.576 6.479 -12.031 1.00 70.19 106 THR A CA 1
ATOM 800 C C . THR A 1 106 ? 25.508 6.990 -13.001 1.00 70.19 106 THR A C 1
ATOM 802 O O . THR A 1 106 ? 25.551 8.166 -13.337 1.00 70.19 106 THR A O 1
ATOM 805 N N . ASP A 1 107 ? 24.522 6.167 -13.386 1.00 76.00 107 ASP A N 1
ATOM 806 C CA . ASP A 1 107 ? 23.534 6.507 -14.433 1.00 76.00 107 ASP A CA 1
ATOM 807 C C . ASP A 1 107 ? 22.090 6.553 -13.903 1.00 76.00 107 ASP A C 1
ATOM 809 O O . ASP A 1 107 ? 21.120 6.331 -14.634 1.00 76.00 107 ASP A O 1
ATOM 813 N N . LEU A 1 108 ? 21.932 6.798 -12.601 1.00 78.00 108 LEU A N 1
ATOM 814 C CA . LEU A 1 108 ? 20.648 6.688 -11.912 1.00 78.00 108 LEU A CA 1
ATOM 815 C C . LEU A 1 108 ? 19.574 7.607 -12.503 1.00 78.00 108 LEU A C 1
ATOM 817 O O . LEU A 1 108 ? 18.466 7.163 -12.791 1.00 78.00 108 LEU A O 1
ATOM 821 N N . GLU A 1 109 ? 19.914 8.875 -12.717 1.00 82.12 109 GLU A N 1
ATOM 822 C CA . GLU A 1 109 ? 18.985 9.874 -13.253 1.00 82.12 109 GLU A CA 1
ATOM 823 C C . GLU A 1 109 ? 18.536 9.519 -14.673 1.00 82.12 109 GLU A C 1
ATOM 825 O O . GLU A 1 109 ? 17.347 9.590 -14.986 1.00 82.12 109 GLU A O 1
ATOM 830 N N . ALA A 1 110 ? 19.467 9.047 -15.509 1.00 83.94 110 ALA A N 1
ATOM 831 C CA . ALA A 1 110 ? 19.174 8.618 -16.873 1.00 83.94 110 ALA A CA 1
ATOM 832 C C . ALA A 1 110 ? 18.220 7.413 -16.912 1.00 83.94 110 ALA A C 1
ATOM 834 O O . ALA A 1 110 ? 17.388 7.321 -17.812 1.00 83.94 110 ALA A O 1
ATOM 835 N N . ARG A 1 111 ? 18.300 6.512 -15.922 1.00 83.31 111 ARG A N 1
ATOM 836 C CA . ARG A 1 111 ? 17.386 5.363 -15.790 1.00 83.31 111 ARG A CA 1
ATOM 837 C C . ARG A 1 111 ? 16.021 5.736 -15.220 1.00 83.31 111 ARG A C 1
ATOM 839 O O . ARG A 1 111 ? 15.015 5.163 -15.624 1.00 83.31 111 ARG A O 1
ATOM 846 N N . VAL A 1 112 ? 15.975 6.688 -14.292 1.00 88.12 112 VAL A N 1
ATOM 847 C CA . VAL A 1 112 ? 14.731 7.104 -13.629 1.00 88.12 112 VAL A CA 1
ATOM 848 C C . VAL A 1 112 ? 13.892 8.025 -14.524 1.00 88.12 112 VAL A C 1
ATOM 850 O O . VAL A 1 112 ? 12.663 7.960 -14.481 1.00 88.12 112 VAL A O 1
ATOM 853 N N . ALA A 1 113 ? 14.514 8.852 -15.370 1.00 90.00 113 ALA A N 1
ATOM 854 C CA . ALA A 1 113 ? 13.802 9.836 -16.189 1.00 90.00 113 ALA A CA 1
ATOM 855 C C . ALA A 1 113 ? 12.719 9.235 -17.123 1.00 90.00 113 ALA A C 1
ATOM 857 O O . ALA A 1 113 ? 11.598 9.757 -17.134 1.00 90.00 113 ALA A O 1
ATOM 858 N N . PRO A 1 114 ? 12.953 8.124 -17.855 1.00 90.44 114 PRO A N 1
ATOM 859 C CA . PRO A 1 114 ? 11.908 7.476 -18.659 1.00 90.44 114 PRO A CA 1
ATOM 860 C C . PRO A 1 114 ? 10.723 6.971 -17.822 1.00 90.44 114 PRO A C 1
ATOM 862 O O . PRO A 1 114 ? 9.562 7.115 -18.218 1.00 90.44 114 PRO A O 1
ATOM 865 N N . MET A 1 115 ? 11.002 6.432 -16.632 1.00 92.88 115 MET A N 1
ATOM 866 C CA . MET A 1 115 ? 9.982 5.951 -15.694 1.00 92.88 115 MET A CA 1
ATOM 867 C C . MET A 1 115 ? 9.153 7.113 -15.140 1.00 92.88 115 MET A C 1
ATOM 869 O O . MET A 1 115 ? 7.925 7.044 -15.111 1.00 92.88 115 MET A O 1
ATOM 873 N N . GLN A 1 116 ? 9.805 8.221 -14.774 1.00 92.62 116 GLN A N 1
ATOM 874 C CA . GLN A 1 116 ? 9.135 9.449 -14.339 1.00 92.62 116 GLN A CA 1
ATOM 875 C C . GLN A 1 116 ? 8.258 10.056 -15.431 1.00 92.62 116 GLN A C 1
ATOM 877 O O . GLN A 1 116 ? 7.136 10.482 -15.148 1.00 92.62 116 GLN A O 1
ATOM 882 N N . SER A 1 117 ? 8.738 10.068 -16.675 1.00 92.06 117 SER A N 1
ATOM 883 C CA . SER A 1 117 ? 7.965 10.529 -17.830 1.00 92.06 117 SER A CA 1
ATOM 884 C C . SER A 1 117 ? 6.700 9.687 -18.023 1.00 92.06 117 SER A C 1
ATOM 886 O O . SER A 1 117 ? 5.594 10.227 -18.097 1.00 92.06 117 SER A O 1
ATOM 888 N N . THR A 1 118 ? 6.841 8.359 -18.001 1.00 91.88 118 THR A N 1
ATOM 889 C CA . THR A 1 118 ? 5.715 7.414 -18.097 1.00 91.88 118 THR A CA 1
ATOM 890 C C . THR A 1 118 ? 4.713 7.627 -16.964 1.00 91.88 118 THR A C 1
ATOM 892 O O . THR A 1 118 ? 3.518 7.796 -17.215 1.00 91.88 118 THR A O 1
ATOM 895 N N . ALA A 1 119 ? 5.199 7.718 -15.724 1.00 92.50 119 ALA A N 1
ATOM 896 C CA . ALA A 1 119 ? 4.352 7.921 -14.557 1.00 92.50 119 ALA A CA 1
ATOM 897 C C . ALA A 1 119 ? 3.609 9.252 -14.572 1.00 92.50 119 ALA A C 1
ATOM 899 O O . ALA A 1 119 ? 2.431 9.300 -14.228 1.00 92.50 119 ALA A O 1
ATOM 900 N N . SER A 1 120 ? 4.256 10.319 -15.036 1.00 91.19 120 SER A N 1
ATOM 901 C CA . SER A 1 120 ? 3.622 11.632 -15.152 1.00 91.19 120 SER A CA 1
ATOM 902 C C . SER A 1 120 ? 2.530 11.631 -16.225 1.00 91.19 120 SER A C 1
ATOM 904 O O . SER A 1 120 ? 1.447 12.166 -15.999 1.00 91.19 120 SER A O 1
ATOM 906 N N . ARG A 1 121 ? 2.767 10.980 -17.375 1.00 89.88 121 ARG A N 1
ATOM 907 C CA . ARG A 1 121 ? 1.761 10.831 -18.443 1.00 89.88 121 ARG A CA 1
ATOM 908 C C . ARG A 1 121 ? 0.530 10.068 -17.957 1.00 89.88 121 ARG A C 1
ATOM 910 O O . ARG A 1 121 ? -0.591 10.516 -18.194 1.00 89.88 121 ARG A O 1
ATOM 917 N N . ILE A 1 122 ? 0.737 8.951 -17.260 1.00 89.50 122 ILE A N 1
ATOM 918 C CA . ILE A 1 122 ? -0.354 8.146 -16.698 1.00 89.50 122 ILE A CA 1
ATOM 919 C C . ILE A 1 122 ? -1.090 8.933 -15.613 1.00 89.50 122 ILE A C 1
ATOM 921 O O . ILE A 1 122 ? -2.311 9.033 -15.671 1.00 89.50 122 ILE A O 1
ATOM 925 N N . ALA A 1 123 ? -0.379 9.572 -14.680 1.00 86.00 123 ALA A N 1
ATOM 926 C CA . ALA A 1 123 ? -0.999 10.371 -13.625 1.00 86.00 123 ALA A CA 1
ATOM 927 C C . ALA A 1 123 ? -1.857 11.518 -14.187 1.00 86.00 123 ALA A C 1
ATOM 929 O O . ALA A 1 123 ? -2.980 11.724 -13.726 1.00 86.00 123 ALA A O 1
ATOM 930 N N . LEU A 1 124 ? -1.375 12.223 -15.219 1.00 85.44 124 LEU A N 1
ATOM 931 C CA . LEU A 1 124 ? -2.144 13.259 -15.915 1.00 85.44 124 LEU A CA 1
ATOM 932 C C . LEU A 1 124 ? -3.405 12.683 -16.562 1.00 85.44 124 LEU A C 1
ATOM 934 O O . LEU A 1 124 ? -4.498 13.217 -16.360 1.00 85.44 124 LEU A O 1
ATOM 938 N N . PHE A 1 125 ? -3.272 11.568 -17.281 1.00 82.75 125 PHE A N 1
ATOM 939 C CA . PHE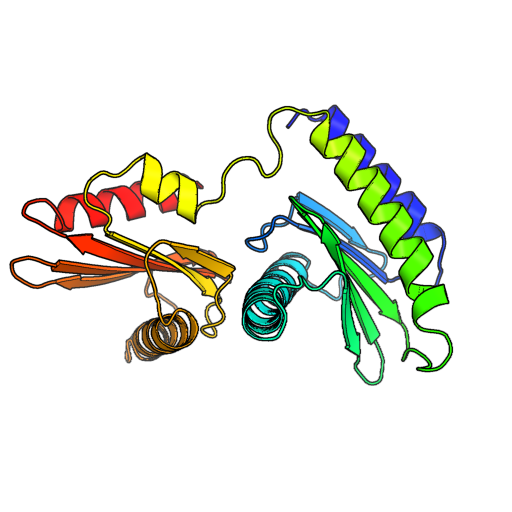 A 1 125 ? -4.408 10.891 -17.900 1.00 82.75 125 PHE A CA 1
ATOM 940 C C . PHE A 1 125 ? -5.452 10.472 -16.856 1.00 82.75 125 PHE A C 1
ATOM 942 O O . PHE A 1 125 ? -6.638 10.756 -17.011 1.00 82.75 125 PHE A O 1
ATOM 949 N N . MET A 1 126 ? -5.020 9.902 -15.733 1.00 79.06 126 MET A N 1
ATOM 950 C CA . MET A 1 126 ? -5.911 9.501 -14.643 1.00 79.06 126 MET A CA 1
ATOM 951 C C . MET A 1 126 ? -6.567 10.690 -13.939 1.00 79.06 126 MET A C 1
ATOM 953 O O . MET A 1 126 ? -7.741 10.602 -13.584 1.00 79.06 126 MET A O 1
ATOM 957 N N . SER A 1 127 ? -5.850 11.808 -13.779 1.00 73.75 127 SER A N 1
ATOM 958 C CA . SER A 1 127 ? -6.371 13.033 -13.152 1.00 73.75 127 SER A CA 1
ATOM 959 C C . SER A 1 127 ? -7.491 13.698 -13.956 1.00 73.75 127 SER A C 1
ATOM 961 O O . SER A 1 127 ? -8.333 14.390 -13.389 1.00 73.75 127 SER A O 1
ATOM 963 N N . SER A 1 128 ? -7.549 13.440 -15.268 1.00 68.50 128 SER A N 1
ATOM 964 C CA . SER A 1 128 ? -8.661 13.881 -16.118 1.00 68.50 128 SER A CA 1
ATOM 965 C C . SER A 1 128 ? -9.961 13.103 -15.857 1.00 68.50 128 SER A C 1
ATOM 967 O O . SER A 1 128 ? -11.038 13.538 -16.262 1.00 68.50 128 SER A O 1
ATOM 969 N N . SER A 1 129 ? -9.882 11.979 -15.133 1.00 63.53 129 SER A N 1
ATOM 970 C CA . SER A 1 129 ? -11.033 11.199 -14.685 1.00 63.53 129 SER A CA 1
ATOM 971 C C . SER A 1 129 ? -11.367 11.533 -13.224 1.00 63.53 129 SER A C 1
ATOM 973 O O . SER A 1 129 ? -10.529 11.432 -12.332 1.00 63.53 129 SER A O 1
ATOM 975 N N . THR A 1 130 ? -12.616 11.903 -12.943 1.00 53.56 130 THR A N 1
ATOM 976 C CA . THR A 1 130 ? -13.082 12.458 -11.653 1.00 53.56 130 THR A CA 1
ATOM 977 C C . THR A 1 130 ? -13.053 11.498 -10.450 1.00 53.56 130 THR A C 1
ATOM 979 O O . THR A 1 130 ? -13.602 11.825 -9.404 1.00 53.56 130 THR A O 1
ATOM 982 N N . SER A 1 131 ? -12.449 10.309 -10.560 1.00 59.50 131 SER A N 1
ATOM 983 C CA . SER A 1 131 ? -12.642 9.224 -9.578 1.00 59.50 131 SER A CA 1
ATOM 984 C C . SER A 1 131 ? -11.374 8.566 -9.037 1.00 59.50 131 SER A C 1
ATOM 986 O O . SER A 1 131 ? -11.483 7.730 -8.146 1.00 59.50 131 SER A O 1
ATOM 988 N N . PHE A 1 132 ? -10.184 8.886 -9.554 1.00 58.91 132 PHE A N 1
ATOM 989 C CA . PHE A 1 132 ? -8.982 8.141 -9.189 1.00 58.91 132 PHE A CA 1
ATOM 990 C C . PHE A 1 132 ? -8.140 8.841 -8.112 1.00 58.91 132 PHE A C 1
ATOM 992 O O . PHE A 1 132 ? -7.672 9.960 -8.313 1.00 58.91 132 PHE A O 1
ATOM 999 N N . GLY A 1 133 ? -7.919 8.153 -6.984 1.00 56.00 133 GLY A N 1
ATOM 1000 C CA . GLY A 1 133 ? -7.078 8.633 -5.879 1.00 56.00 133 GLY A CA 1
ATOM 1001 C C . GLY A 1 133 ? -7.661 9.815 -5.097 1.00 56.00 133 GLY A C 1
ATOM 1002 O O . GLY A 1 133 ? -6.916 10.493 -4.400 1.00 56.00 133 GLY A O 1
ATOM 1003 N N . ALA A 1 134 ? -8.965 10.080 -5.243 1.00 57.00 134 ALA A N 1
ATOM 1004 C CA . ALA A 1 134 ? -9.636 11.220 -4.617 1.00 57.00 134 ALA A CA 1
ATOM 1005 C C . ALA A 1 134 ? -9.991 10.992 -3.138 1.00 57.00 134 ALA A C 1
ATOM 1007 O O . ALA A 1 134 ? -10.240 11.964 -2.432 1.00 57.00 134 ALA A O 1
ATOM 1008 N N . GLU A 1 135 ? -10.033 9.738 -2.676 1.00 69.31 135 GLU A N 1
ATOM 1009 C CA . GLU A 1 135 ? -10.304 9.427 -1.275 1.00 69.31 135 GLU A CA 1
ATOM 1010 C C . GLU A 1 135 ? -9.662 8.096 -0.872 1.00 69.31 135 GLU A C 1
ATOM 1012 O O . GLU A 1 135 ? -9.880 7.071 -1.520 1.00 69.31 135 GLU A O 1
ATOM 1017 N N . THR A 1 136 ? -8.839 8.139 0.171 1.00 82.62 136 THR A N 1
ATOM 1018 C CA . THR A 1 136 ? -8.191 6.969 0.786 1.00 82.62 136 THR A CA 1
ATOM 1019 C C . THR A 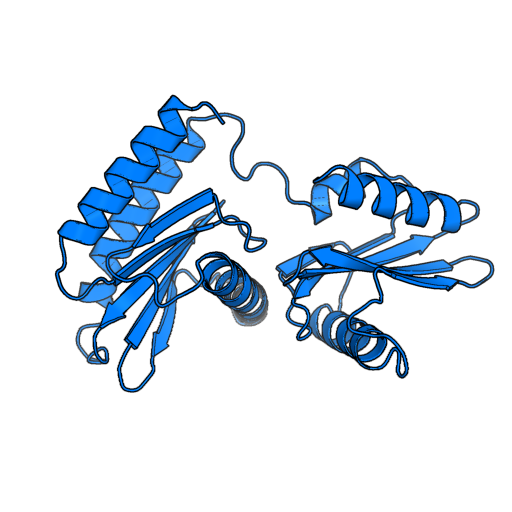1 136 ? -9.151 6.242 1.733 1.00 82.62 136 THR A C 1
ATOM 1021 O O . THR A 1 136 ? -10.115 6.841 2.216 1.00 82.62 136 THR A O 1
ATOM 1024 N N . LEU A 1 137 ? -8.903 4.965 2.042 1.00 85.81 137 LEU A N 1
ATOM 1025 C CA . LEU A 1 137 ? -9.693 4.219 3.030 1.00 85.81 137 LEU A CA 1
ATOM 1026 C C . LEU A 1 137 ? -9.700 4.943 4.385 1.00 85.81 137 LEU A C 1
ATOM 1028 O O . LEU A 1 137 ? -10.752 5.083 5.013 1.00 85.81 137 LEU A O 1
ATOM 1032 N N . VAL A 1 138 ? -8.543 5.469 4.800 1.00 87.69 138 VAL A N 1
ATOM 1033 C CA . VAL A 1 138 ? -8.392 6.260 6.034 1.00 87.69 138 VAL A CA 1
ATOM 1034 C C . VAL A 1 138 ? -9.298 7.500 6.031 1.00 87.69 138 VAL A C 1
ATOM 1036 O O . VAL A 1 138 ? -10.040 7.724 6.992 1.00 87.69 138 VAL A O 1
ATOM 1039 N N . GLU A 1 139 ? -9.285 8.288 4.951 1.00 86.06 139 GLU A N 1
ATOM 1040 C CA . GLU A 1 139 ? -10.140 9.478 4.807 1.00 86.06 139 GLU A CA 1
ATOM 1041 C C . GLU A 1 139 ? -11.626 9.108 4.749 1.00 86.06 139 GLU A C 1
ATOM 1043 O O . GLU A 1 139 ? -12.457 9.750 5.398 1.00 86.06 139 GLU A O 1
ATOM 1048 N N . ASN A 1 140 ? -11.961 8.036 4.029 1.00 87.25 140 ASN A N 1
ATOM 1049 C CA . ASN A 1 140 ? -13.334 7.579 3.862 1.00 87.25 140 ASN A CA 1
ATOM 1050 C C . ASN A 1 140 ? -13.950 7.145 5.201 1.00 87.25 140 ASN A C 1
ATOM 1052 O O . ASN A 1 140 ? -15.082 7.524 5.519 1.00 87.25 140 ASN A O 1
ATOM 1056 N N . ILE A 1 141 ? -13.189 6.403 6.013 1.00 88.75 141 ILE A N 1
ATOM 1057 C CA . ILE A 1 141 ? -13.576 5.999 7.370 1.00 88.75 141 ILE A CA 1
ATOM 1058 C C . ILE A 1 141 ? -13.802 7.232 8.249 1.00 88.75 141 ILE A C 1
ATOM 1060 O O . ILE A 1 141 ? -14.876 7.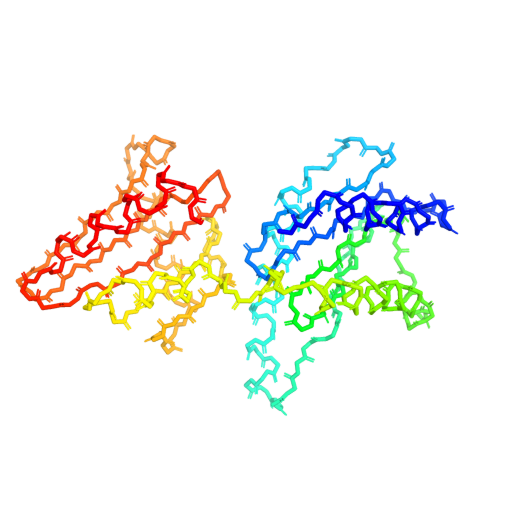383 8.840 1.00 88.75 141 ILE A O 1
ATOM 1064 N N . ALA A 1 142 ? -12.828 8.144 8.290 1.00 86.88 142 ALA A N 1
ATOM 1065 C CA . ALA A 1 142 ? -12.899 9.346 9.117 1.00 86.88 142 ALA A CA 1
ATOM 1066 C C . ALA A 1 142 ? -14.082 10.254 8.749 1.00 86.88 142 ALA A C 1
ATOM 1068 O O . ALA A 1 142 ? -14.710 10.855 9.621 1.00 86.88 142 ALA A O 1
ATOM 1069 N N . ARG A 1 143 ? -14.424 10.330 7.459 1.00 86.31 143 ARG A N 1
ATOM 1070 C CA . ARG A 1 143 ? -15.556 11.122 6.971 1.00 86.31 143 ARG A CA 1
ATOM 1071 C C . ARG A 1 143 ? -16.908 10.474 7.282 1.00 86.31 143 ARG A C 1
ATOM 1073 O O . ARG A 1 143 ? -17.865 11.183 7.590 1.00 86.31 143 ARG A O 1
ATOM 1080 N N . ARG A 1 144 ? -17.030 9.146 7.152 1.00 88.38 144 ARG A N 1
ATOM 1081 C CA . ARG A 1 144 ? -18.325 8.438 7.238 1.00 88.38 144 ARG A CA 1
ATOM 1082 C C . ARG A 1 144 ? -18.732 8.040 8.652 1.00 88.38 144 ARG A C 1
ATOM 1084 O O . ARG A 1 144 ? -19.925 7.834 8.899 1.00 88.38 144 ARG A O 1
ATOM 1091 N N . ILE A 1 145 ? -17.783 7.909 9.574 1.00 87.69 145 ILE A N 1
ATOM 1092 C CA . ILE A 1 145 ? -18.046 7.395 10.921 1.00 87.69 145 ILE A CA 1
ATOM 1093 C C . ILE A 1 145 ? -17.695 8.470 11.962 1.00 87.69 145 ILE A C 1
ATOM 1095 O O . ILE A 1 145 ? -16.530 8.648 12.320 1.00 87.69 145 ILE A O 1
ATOM 1099 N N . PRO A 1 146 ? -18.705 9.191 12.485 1.00 80.31 146 PRO A N 1
ATOM 1100 C CA . PRO A 1 146 ? -18.516 10.130 13.583 1.00 80.31 146 PRO A CA 1
ATOM 1101 C C . PRO A 1 146 ? -17.964 9.435 14.834 1.00 80.31 146 PRO A C 1
ATOM 1103 O O . PRO A 1 146 ? -18.353 8.311 15.143 1.00 80.31 146 PRO A O 1
ATOM 1106 N N . GLY A 1 147 ? -17.099 10.120 15.585 1.00 76.12 147 GLY A N 1
ATOM 1107 C CA . GLY A 1 147 ? -16.516 9.592 16.829 1.00 76.12 147 GLY A CA 1
ATOM 1108 C C . GLY A 1 147 ? -15.218 8.802 16.642 1.00 76.12 147 GLY A C 1
ATOM 1109 O O . GLY A 1 147 ? -14.618 8.358 17.623 1.00 76.12 147 GLY A O 1
ATOM 1110 N N . ILE A 1 148 ? -14.742 8.670 15.404 1.00 85.06 148 ILE A N 1
ATOM 1111 C CA . ILE A 1 148 ? -13.382 8.223 15.125 1.00 85.06 148 ILE A CA 1
ATOM 1112 C C . ILE A 1 148 ? -12.427 9.383 15.382 1.00 85.06 148 ILE A C 1
ATOM 1114 O O . ILE A 1 148 ? -12.539 10.446 14.776 1.00 85.06 148 ILE A O 1
ATOM 1118 N N . SER A 1 149 ? -11.485 9.164 16.295 1.00 82.25 149 SER A N 1
ATOM 1119 C CA . SER A 1 149 ? -10.459 10.157 16.626 1.00 82.25 149 SER A CA 1
ATOM 1120 C C . SER A 1 149 ? -9.157 9.915 15.877 1.00 82.25 149 SER A C 1
ATOM 1122 O O . SER A 1 149 ? -8.474 10.874 15.525 1.00 82.25 149 SER A O 1
ATOM 1124 N N . LYS A 1 150 ? -8.802 8.642 15.655 1.00 92.25 150 LYS A N 1
ATOM 1125 C CA . LYS A 1 150 ? -7.549 8.254 15.008 1.00 92.25 150 LYS A CA 1
ATOM 1126 C C . LYS A 1 150 ? -7.740 7.006 14.159 1.00 92.25 150 LYS A C 1
ATOM 1128 O O . LYS A 1 150 ? -8.446 6.089 14.583 1.00 92.25 150 LYS A O 1
ATOM 1133 N N . VAL A 1 151 ? -7.097 6.967 12.998 1.00 93.88 151 VAL A N 1
ATOM 1134 C CA . VAL A 1 151 ? -7.113 5.830 12.065 1.00 93.88 151 VAL A CA 1
ATOM 1135 C C . VAL A 1 151 ? -5.734 5.681 11.452 1.00 93.88 151 VAL A C 1
ATOM 1137 O O . VAL A 1 151 ? -5.087 6.672 11.134 1.00 93.88 151 VAL A O 1
ATOM 1140 N N . LEU A 1 152 ? -5.284 4.447 11.294 1.00 94.06 152 LEU A N 1
ATOM 1141 C CA . LEU A 1 152 ? -4.003 4.102 10.708 1.00 94.06 152 LEU A CA 1
ATOM 1142 C C . LEU A 1 152 ? -4.187 2.846 9.862 1.00 94.06 152 LEU A C 1
ATOM 1144 O O . LEU A 1 152 ? -4.599 1.809 10.372 1.00 94.06 152 LEU A O 1
ATOM 1148 N N . LEU A 1 153 ? -3.883 2.944 8.575 1.00 94.00 153 LEU A N 1
ATOM 1149 C CA . LEU A 1 153 ? -3.717 1.801 7.691 1.00 94.00 153 LEU A CA 1
ATOM 1150 C C . LEU A 1 153 ? -2.241 1.407 7.702 1.00 94.00 153 LEU A C 1
ATOM 1152 O O . LEU A 1 153 ? -1.365 2.269 7.615 1.00 94.00 153 LEU A O 1
ATOM 1156 N N . LEU A 1 154 ? -1.960 0.116 7.802 1.00 94.31 154 LEU A N 1
ATOM 1157 C CA . LEU A 1 154 ? -0.610 -0.420 7.896 1.00 94.31 154 LEU A CA 1
ATOM 1158 C C . LEU A 1 154 ? -0.518 -1.788 7.210 1.00 94.31 154 LEU A C 1
ATOM 1160 O O . LEU A 1 154 ? -1.530 -2.435 6.949 1.00 94.31 154 LEU A O 1
ATOM 1164 N N . THR A 1 155 ? 0.693 -2.240 6.906 1.00 90.06 155 THR A N 1
ATOM 1165 C CA . THR A 1 155 ? 0.933 -3.620 6.468 1.00 90.06 155 THR A CA 1
ATOM 1166 C C . THR A 1 155 ? 0.841 -4.584 7.657 1.00 90.06 155 THR A C 1
ATOM 1168 O O . THR A 1 155 ? 0.930 -4.155 8.813 1.00 90.06 155 THR A O 1
ATOM 1171 N N . HIS A 1 156 ? 0.697 -5.891 7.405 1.00 85.75 156 HIS A N 1
ATOM 1172 C CA . HIS A 1 156 ? 0.745 -6.906 8.478 1.00 85.75 156 HIS A CA 1
ATOM 1173 C C . HIS A 1 156 ? 2.049 -6.853 9.283 1.00 85.75 156 HIS A C 1
ATOM 1175 O O . HIS A 1 156 ? 2.047 -7.127 10.480 1.00 85.75 156 HIS A O 1
ATOM 1181 N N . GLU A 1 157 ? 3.146 -6.431 8.656 1.00 84.69 157 GLU A N 1
ATOM 1182 C CA . GLU A 1 157 ? 4.469 -6.273 9.268 1.00 84.69 157 GLU A CA 1
ATOM 1183 C C . GLU A 1 157 ? 4.628 -4.970 10.074 1.00 84.69 157 GLU A C 1
ATOM 1185 O O . GLU A 1 157 ? 5.693 -4.728 10.640 1.00 84.69 157 GLU A O 1
ATOM 1190 N N . GLY A 1 158 ? 3.596 -4.120 10.139 1.00 87.19 158 GLY A N 1
ATOM 1191 C CA . GLY A 1 158 ? 3.620 -2.914 10.968 1.00 87.19 158 GLY A CA 1
ATOM 1192 C C . GLY A 1 158 ? 4.187 -1.673 10.289 1.00 87.19 158 GLY A C 1
ATOM 1193 O O . GLY A 1 158 ? 4.608 -0.752 10.986 1.00 87.19 158 GLY A O 1
ATOM 1194 N N . LEU A 1 159 ? 4.203 -1.613 8.952 1.00 89.12 159 LEU A N 1
ATOM 1195 C CA . LEU A 1 159 ? 4.600 -0.398 8.235 1.00 89.12 159 LEU A CA 1
ATOM 1196 C C . LEU A 1 159 ? 3.380 0.470 7.893 1.00 89.12 159 LEU A C 1
ATOM 1198 O O . LEU A 1 159 ? 2.423 -0.049 7.321 1.00 89.12 159 LEU A O 1
ATOM 1202 N N . PRO A 1 160 ? 3.390 1.780 8.192 1.00 90.25 160 PRO A N 1
ATOM 1203 C CA . PRO A 1 160 ? 2.248 2.651 7.931 1.00 90.25 160 PRO A CA 1
ATOM 1204 C C . PRO A 1 160 ? 2.044 2.894 6.427 1.00 90.25 160 PRO A C 1
ATOM 1206 O O . PRO A 1 160 ? 2.981 3.215 5.700 1.00 90.25 160 PRO A O 1
ATOM 1209 N N . LEU A 1 161 ? 0.796 2.798 5.971 1.00 88.38 161 LEU A N 1
ATOM 1210 C CA . LEU A 1 161 ? 0.337 3.098 4.607 1.00 88.38 161 LEU A CA 1
ATOM 1211 C C . LEU A 1 161 ? -0.415 4.434 4.530 1.00 88.38 161 LEU A C 1
ATOM 1213 O O . LEU A 1 161 ? -0.399 5.095 3.497 1.00 88.38 161 LEU A O 1
ATOM 1217 N N . GLY A 1 162 ? -1.054 4.840 5.625 1.00 87.44 162 GLY A N 1
ATOM 1218 C CA . GLY A 1 162 ? -1.781 6.101 5.730 1.00 87.44 162 GLY A CA 1
ATOM 1219 C C . GLY A 1 162 ? -2.314 6.292 7.142 1.00 87.44 162 GLY A C 1
ATOM 1220 O O . GLY A 1 162 ? -2.599 5.316 7.830 1.00 87.44 162 GLY A O 1
ATOM 1221 N N . SER A 1 163 ? -2.433 7.535 7.594 1.00 89.38 163 SER A N 1
ATOM 1222 C CA . SER A 1 163 ? -2.738 7.848 8.989 1.00 89.38 163 SER A CA 1
ATOM 1223 C C . SER A 1 163 ? -3.537 9.137 9.113 1.00 89.38 163 SER A C 1
ATOM 1225 O O . SER A 1 163 ? -3.374 10.073 8.330 1.00 89.38 163 SER A O 1
ATOM 1227 N N . LEU A 1 164 ? -4.389 9.182 10.132 1.00 89.06 164 LEU A N 1
ATOM 1228 C CA . LEU A 1 164 ? -5.105 10.363 10.573 1.00 89.06 164 LEU A CA 1
ATOM 1229 C C . LEU A 1 164 ? -5.107 10.419 12.104 1.00 89.06 164 LEU A C 1
ATOM 1231 O O . LEU A 1 164 ? -5.509 9.467 12.775 1.00 89.06 164 LEU A O 1
ATOM 1235 N N . GLY A 1 165 ? -4.712 11.565 12.662 1.00 85.31 165 GLY A N 1
ATOM 1236 C CA . GLY A 1 165 ? -4.836 11.863 14.095 1.00 85.31 165 GLY A CA 1
ATOM 1237 C C . GLY A 1 165 ? -3.777 11.223 15.005 1.00 85.31 165 GLY A C 1
ATOM 1238 O O . GLY A 1 165 ? -3.831 11.409 16.225 1.00 85.31 165 GLY A O 1
ATOM 1239 N N . PHE A 1 166 ? -2.811 10.484 14.455 1.00 85.38 166 PHE A N 1
ATOM 1240 C CA . PHE A 1 166 ? -1.660 9.970 15.199 1.00 85.38 166 PHE A CA 1
ATOM 1241 C C . PHE A 1 166 ? -0.452 10.905 15.079 1.00 85.38 166 PHE A C 1
ATOM 1243 O O . PHE A 1 166 ? -0.129 11.373 13.997 1.00 85.38 166 PHE A O 1
ATOM 1250 N N . GLU A 1 167 ? 0.228 11.153 16.201 1.00 81.81 167 GLU A N 1
ATOM 1251 C CA . GLU A 1 167 ? 1.498 11.898 16.231 1.00 81.81 167 GLU A CA 1
ATOM 1252 C C . GLU A 1 167 ? 2.697 10.954 16.034 1.00 81.81 167 GLU A C 1
ATOM 1254 O O . GLU A 1 167 ? 3.624 11.269 15.292 1.00 81.81 167 GLU A O 1
ATOM 1259 N N . SER A 1 168 ? 2.640 9.759 16.639 1.00 83.25 168 SER A N 1
ATOM 1260 C CA . SER A 1 168 ? 3.656 8.702 16.532 1.00 83.25 168 SER A CA 1
ATOM 1261 C C . SER A 1 168 ? 3.150 7.518 15.704 1.00 83.25 168 SER A C 1
ATOM 1263 O O . SER A 1 168 ? 2.869 6.440 16.227 1.00 83.25 168 SER A O 1
ATOM 1265 N N . GLU A 1 169 ? 3.005 7.708 14.395 1.00 86.81 169 GLU A N 1
ATOM 1266 C CA . GLU A 1 169 ? 2.430 6.697 13.490 1.00 86.81 169 GLU A CA 1
ATOM 1267 C C . GLU A 1 169 ? 3.221 5.383 13.486 1.00 86.81 169 GLU A C 1
ATOM 1269 O O . GLU A 1 169 ? 2.634 4.306 13.523 1.00 86.81 169 GLU A O 1
ATOM 1274 N N . ILE A 1 170 ? 4.555 5.473 13.497 1.00 83.94 170 ILE A N 1
ATOM 1275 C CA . ILE A 1 170 ? 5.456 4.312 13.452 1.00 83.94 170 ILE A CA 1
ATOM 1276 C C . ILE A 1 170 ? 5.310 3.454 14.713 1.00 83.94 170 ILE A C 1
ATOM 1278 O O . ILE A 1 170 ? 5.194 2.234 14.624 1.00 83.94 170 ILE A O 1
ATOM 1282 N N . GLU A 1 171 ? 5.282 4.084 15.888 1.00 86.00 171 GLU A N 1
ATOM 1283 C CA . GLU A 1 171 ? 5.138 3.377 17.167 1.00 86.00 171 GLU A CA 1
ATOM 1284 C C . GLU A 1 171 ? 3.783 2.672 17.252 1.00 86.00 171 GLU A C 1
ATOM 1286 O O . GLU A 1 171 ? 3.702 1.512 17.657 1.00 86.00 171 GLU A O 1
ATOM 1291 N N . MET A 1 172 ? 2.719 3.350 16.811 1.00 89.75 172 MET A N 1
ATOM 1292 C CA . MET A 1 172 ? 1.374 2.781 16.799 1.00 89.75 172 MET A CA 1
ATOM 1293 C C . MET A 1 172 ? 1.231 1.652 15.779 1.00 89.75 172 MET A C 1
ATOM 1295 O O . MET A 1 172 ? 0.565 0.660 16.075 1.00 89.75 172 MET A O 1
ATOM 1299 N N . ALA A 1 173 ? 1.879 1.761 14.616 1.00 90.44 173 ALA A N 1
ATOM 1300 C CA . ALA A 1 173 ? 1.896 0.698 13.617 1.00 90.44 173 ALA A CA 1
ATOM 1301 C C . ALA A 1 173 ? 2.604 -0.556 14.153 1.00 90.44 173 ALA A C 1
ATOM 1303 O O . ALA A 1 173 ? 2.058 -1.660 14.079 1.00 90.44 173 ALA A O 1
ATOM 1304 N N . ALA A 1 174 ? 3.777 -0.375 14.769 1.00 87.56 174 ALA A N 1
ATOM 1305 C CA . ALA A 1 174 ? 4.534 -1.456 15.391 1.00 87.56 174 ALA A CA 1
ATOM 1306 C C . ALA A 1 174 ? 3.748 -2.118 16.534 1.00 87.56 174 ALA A C 1
ATOM 1308 O O . ALA A 1 174 ? 3.707 -3.345 16.629 1.00 87.56 174 ALA A O 1
ATOM 1309 N N . LEU A 1 175 ? 3.075 -1.324 17.376 1.00 89.06 175 LEU A N 1
ATOM 1310 C CA . LEU A 1 175 ? 2.219 -1.840 18.443 1.00 89.06 175 LEU A CA 1
ATOM 1311 C C . LEU A 1 175 ? 1.041 -2.646 17.884 1.00 89.06 175 LEU A C 1
ATOM 1313 O O . LEU A 1 175 ? 0.793 -3.752 18.355 1.00 89.06 175 LEU A O 1
ATOM 1317 N N . ALA A 1 176 ? 0.326 -2.120 16.887 1.00 90.75 176 ALA A N 1
ATOM 1318 C CA . ALA A 1 176 ? -0.835 -2.791 16.308 1.00 90.75 176 ALA A CA 1
ATOM 1319 C C . ALA A 1 176 ? -0.458 -4.112 15.627 1.00 90.75 176 ALA A C 1
ATOM 1321 O O . ALA A 1 176 ? -1.090 -5.133 15.896 1.00 90.75 176 ALA A O 1
ATOM 1322 N N . SER A 1 177 ? 0.603 -4.113 14.815 1.00 89.19 177 SER A N 1
ATOM 1323 C CA . SER A 1 177 ? 1.133 -5.338 14.205 1.00 89.19 177 SER A CA 1
ATOM 1324 C C . SER A 1 177 ? 1.599 -6.338 15.265 1.00 89.19 177 SER A C 1
ATOM 1326 O O . SER A 1 177 ? 1.264 -7.517 15.183 1.00 89.19 177 SER A O 1
ATOM 1328 N N . SER A 1 178 ? 2.276 -5.875 16.321 1.00 87.88 178 SER A N 1
ATOM 1329 C CA . SER A 1 178 ? 2.689 -6.741 17.427 1.00 87.88 178 SER A CA 1
ATOM 1330 C C . SER A 1 178 ? 1.494 -7.350 18.161 1.00 87.88 178 SER A C 1
ATOM 1332 O O . SER A 1 178 ? 1.490 -8.555 18.387 1.00 87.88 178 SER A O 1
ATOM 1334 N N . ILE A 1 179 ? 0.455 -6.573 18.487 1.00 88.31 179 ILE A N 1
ATOM 1335 C CA . ILE A 1 179 ? -0.770 -7.088 19.123 1.00 88.31 179 ILE A CA 1
ATOM 1336 C C . ILE A 1 179 ? -1.468 -8.103 18.214 1.00 88.31 179 ILE A C 1
ATOM 1338 O O . ILE A 1 179 ? -1.921 -9.138 18.694 1.00 88.31 179 ILE A O 1
ATOM 1342 N N . PHE A 1 180 ? -1.549 -7.826 16.913 1.00 86.94 180 PHE A N 1
ATOM 1343 C CA . PHE A 1 180 ? -2.224 -8.699 15.957 1.00 86.94 180 PHE A CA 1
ATOM 1344 C C . PHE A 1 180 ? -1.453 -10.006 15.720 1.00 86.94 180 PHE A C 1
ATOM 1346 O O . PHE A 1 180 ? -2.021 -11.094 15.820 1.00 86.94 180 PHE A O 1
ATOM 1353 N N . GLY A 1 181 ? -0.141 -9.912 15.488 1.00 81.25 181 GLY A N 1
ATOM 1354 C CA . GLY A 1 181 ? 0.752 -11.058 15.308 1.00 81.25 181 GLY A CA 1
ATOM 1355 C C . GLY A 1 181 ? 0.915 -11.894 16.579 1.00 81.25 181 GLY A C 1
ATOM 1356 O O . GLY A 1 181 ? 0.958 -13.120 16.507 1.00 81.25 181 GLY A O 1
ATOM 1357 N N . ASN A 1 182 ? 0.919 -11.244 17.748 1.00 74.75 182 ASN A N 1
ATOM 1358 C CA . ASN A 1 182 ? 0.891 -11.882 19.065 1.00 74.75 182 ASN A CA 1
ATOM 1359 C C . ASN A 1 182 ? -0.535 -12.017 19.619 1.00 74.75 182 ASN A C 1
ATOM 1361 O O . ASN A 1 182 ? -0.714 -12.137 20.828 1.00 74.75 182 ASN A O 1
ATOM 1365 N N . GLY A 1 183 ? -1.575 -12.058 18.789 1.00 60.75 183 GLY A N 1
ATOM 1366 C CA . GLY A 1 183 ? -2.832 -12.688 19.186 1.00 60.75 183 GLY A CA 1
ATOM 1367 C C . GLY A 1 183 ? -2.578 -14.193 19.311 1.00 60.75 183 GLY A C 1
ATOM 1368 O O . GLY A 1 183 ? -2.934 -14.936 18.399 1.00 60.75 183 GLY A O 1
ATOM 1369 N N . VAL A 1 184 ? -1.860 -14.606 20.374 1.00 51.59 184 VAL A N 1
ATOM 1370 C CA . VAL A 1 184 ? -1.030 -15.831 20.527 1.00 51.59 184 VAL A CA 1
ATOM 1371 C C . VAL A 1 184 ? -1.819 -17.153 20.530 1.00 51.59 184 VAL A C 1
ATOM 1373 O O . VAL A 1 184 ? -1.586 -18.045 21.342 1.00 51.59 184 VAL A O 1
ATOM 1376 N N . THR A 1 185 ? -2.799 -17.333 19.653 1.00 55.84 185 THR A N 1
ATOM 1377 C CA . THR A 1 185 ? -3.472 -18.632 19.496 1.00 55.84 185 THR A CA 1
ATOM 1378 C C . THR A 1 185 ? -4.068 -18.844 18.107 1.00 55.84 185 THR A C 1
ATOM 1380 O O . THR A 1 185 ? -4.218 -19.994 17.710 1.00 55.84 185 THR A O 1
ATOM 1383 N N . LEU A 1 186 ? -4.394 -17.778 17.359 1.00 60.00 186 LEU A N 1
ATOM 1384 C CA . LEU A 1 186 ? -5.171 -17.876 16.112 1.00 60.00 186 LEU A CA 1
ATOM 1385 C C . LEU A 1 186 ? -4.808 -16.807 15.058 1.00 60.00 186 LEU A C 1
ATOM 1387 O O . LEU A 1 186 ? -5.632 -16.537 14.199 1.00 60.00 186 LEU A O 1
ATOM 1391 N N . SER A 1 187 ? -3.621 -16.187 15.089 1.00 63.62 187 SER A N 1
ATOM 1392 C CA . SER A 1 187 ? -3.293 -15.001 14.261 1.00 63.62 187 SER A CA 1
ATOM 1393 C C . SER A 1 187 ? -3.600 -15.135 12.758 1.00 63.62 187 SER A C 1
ATOM 1395 O O . SER A 1 187 ? -4.028 -14.164 12.136 1.00 63.62 187 SER A O 1
ATOM 1397 N N . GLU A 1 188 ? -3.464 -16.328 12.170 1.00 66.25 188 GLU A N 1
ATOM 1398 C CA . GLU A 1 188 ? -3.843 -16.575 10.770 1.00 66.25 188 GLU A CA 1
ATOM 1399 C C . GLU A 1 188 ? -5.360 -16.502 10.521 1.00 66.25 188 GLU A C 1
ATOM 1401 O O . GLU A 1 188 ? -5.773 -16.064 9.450 1.00 66.25 188 GLU A O 1
ATOM 1406 N N . LEU A 1 189 ? -6.173 -16.862 11.518 1.00 77.06 189 LEU A N 1
ATOM 1407 C CA . LEU A 1 189 ? -7.642 -16.831 11.505 1.00 77.06 189 LEU A CA 1
ATOM 1408 C C . LEU A 1 189 ? -8.227 -15.572 12.162 1.00 77.06 189 LEU A C 1
ATOM 1410 O O . LEU A 1 189 ? -9.426 -15.328 12.064 1.00 77.06 189 LEU A O 1
ATOM 1414 N N . THR A 1 190 ? -7.412 -14.779 12.860 1.00 84.12 190 THR A N 1
ATOM 1415 C CA . THR A 1 190 ? -7.869 -13.538 13.484 1.00 84.12 190 THR A CA 1
ATOM 1416 C C . THR A 1 190 ? -8.251 -12.541 12.394 1.00 84.12 190 THR A C 1
ATOM 1418 O O . THR A 1 190 ? -7.409 -12.100 11.605 1.00 84.12 190 THR A O 1
ATOM 1421 N N . GLU A 1 191 ? -9.528 -12.166 12.373 1.00 88.00 191 GLU A N 1
ATOM 1422 C CA . GLU A 1 191 ? -10.059 -11.112 11.506 1.00 88.00 191 GLU A CA 1
ATOM 1423 C C . GLU A 1 191 ? -9.951 -9.745 12.178 1.00 88.00 191 GLU A C 1
ATOM 1425 O O . GLU A 1 191 ? -9.557 -8.771 11.543 1.00 88.00 191 GLU A O 1
ATOM 1430 N N . HIS A 1 192 ? -10.235 -9.660 13.479 1.00 92.19 192 HIS A N 1
ATOM 1431 C CA . HIS A 1 192 ? -10.101 -8.422 14.234 1.00 92.19 192 HIS A CA 1
ATOM 1432 C C . HIS A 1 192 ? -9.862 -8.657 15.731 1.00 92.19 192 HIS A C 1
ATOM 1434 O O . HIS A 1 192 ? -10.173 -9.708 16.287 1.00 92.19 192 HIS A O 1
ATOM 1440 N N . ILE A 1 193 ? -9.320 -7.636 16.390 1.00 92.00 193 ILE A N 1
ATOM 1441 C CA . ILE A 1 193 ? -9.132 -7.532 17.834 1.00 92.00 193 ILE A CA 1
ATOM 1442 C C . ILE A 1 193 ? -9.768 -6.215 18.276 1.00 92.00 193 ILE A C 1
ATOM 1444 O O . ILE A 1 193 ? -9.386 -5.145 17.801 1.00 92.00 193 ILE A O 1
ATOM 1448 N N . LEU A 1 194 ? -10.722 -6.289 19.204 1.00 93.81 194 LEU A N 1
ATOM 1449 C CA . LEU A 1 194 ? -11.366 -5.124 19.806 1.00 93.81 194 LEU A CA 1
ATOM 1450 C C . LEU A 1 194 ? -10.995 -5.035 21.290 1.00 93.81 194 LEU A C 1
ATOM 1452 O O . LEU A 1 194 ? -11.346 -5.905 22.084 1.00 93.81 194 LEU A O 1
ATOM 1456 N N . ILE A 1 195 ? -10.307 -3.961 21.670 1.00 93.12 195 ILE A N 1
ATOM 1457 C CA . ILE A 1 195 ? -9.919 -3.660 23.054 1.00 93.12 195 ILE A CA 1
ATOM 1458 C C . ILE A 1 195 ? -10.650 -2.389 23.475 1.00 93.12 195 ILE A C 1
ATOM 1460 O O . ILE A 1 195 ? -10.523 -1.365 22.813 1.00 93.12 195 ILE A O 1
ATOM 1464 N N . PHE A 1 196 ? -11.413 -2.409 24.568 1.00 94.25 196 PHE A N 1
ATOM 1465 C CA . PHE A 1 196 ? -12.222 -1.251 24.959 1.00 94.25 196 PHE A CA 1
ATOM 1466 C C . PHE A 1 196 ? -12.237 -0.986 26.467 1.00 94.25 196 PHE A C 1
ATOM 1468 O O . PHE A 1 196 ? -12.104 -1.886 27.292 1.00 94.25 196 PHE A O 1
ATOM 1475 N N . SER A 1 197 ? -12.426 0.286 26.814 1.00 92.56 197 SER A N 1
ATOM 1476 C CA . SER A 1 197 ? -12.694 0.803 28.159 1.00 92.56 197 SER A CA 1
ATOM 1477 C C . SER A 1 197 ? -14.062 1.495 28.183 1.00 92.56 197 SER A C 1
ATOM 1479 O O . SER A 1 197 ? -14.849 1.317 27.255 1.00 92.56 197 SER A O 1
ATOM 1481 N N . GLN A 1 198 ? -14.380 2.278 29.221 1.00 88.25 198 GLN A N 1
ATOM 1482 C CA . GLN A 1 198 ? -15.635 3.045 29.293 1.00 88.25 198 GLN A CA 1
ATOM 1483 C C . GLN A 1 198 ? -15.739 4.167 28.249 1.00 88.25 198 GLN A C 1
ATOM 1485 O O . GLN A 1 198 ? -16.845 4.471 27.819 1.00 88.25 198 GLN A O 1
ATOM 1490 N N . GLU A 1 199 ? -14.616 4.733 27.803 1.00 89.81 199 GLU A N 1
ATOM 1491 C CA . GLU A 1 199 ? -14.609 5.931 26.944 1.00 89.81 199 GLU A CA 1
ATOM 1492 C C . GLU A 1 199 ? -13.897 5.722 25.604 1.00 89.81 199 GLU A C 1
ATOM 1494 O O . GLU A 1 199 ? -14.078 6.513 24.681 1.00 89.81 199 GLU A O 1
ATOM 1499 N N . VAL A 1 200 ? -13.105 4.653 25.468 1.00 93.50 200 VAL A N 1
ATOM 1500 C CA . VAL A 1 200 ? -12.285 4.401 24.274 1.00 93.50 200 VAL A CA 1
ATOM 1501 C C . VAL A 1 200 ? -12.425 2.954 23.811 1.00 93.50 200 VAL A C 1
ATOM 1503 O O . VAL A 1 200 ? -12.524 2.045 24.633 1.00 93.50 200 VAL A O 1
ATOM 1506 N N . ALA A 1 201 ? -12.473 2.745 22.499 1.00 95.12 201 ALA A N 1
ATOM 1507 C CA . ALA A 1 201 ? -12.343 1.442 21.865 1.00 95.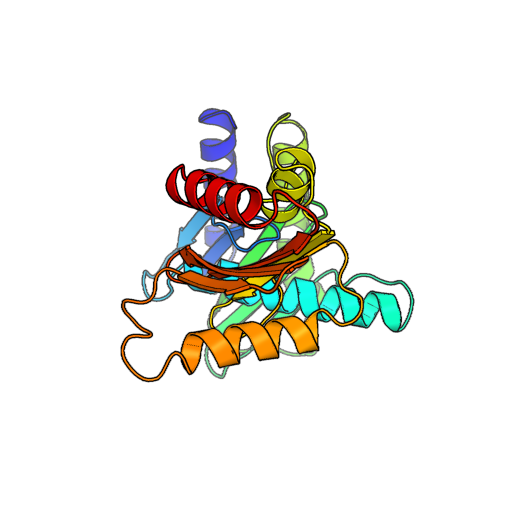12 201 ALA A CA 1
ATOM 1508 C C . ALA A 1 201 ? -11.242 1.507 20.803 1.00 95.12 201 ALA A C 1
ATOM 1510 O O . ALA A 1 201 ? -11.222 2.410 19.969 1.00 95.12 201 ALA A O 1
ATOM 1511 N N . MET A 1 202 ? -10.327 0.551 20.861 1.00 94.81 202 MET A N 1
ATOM 1512 C CA . MET A 1 202 ? -9.271 0.320 19.895 1.00 94.81 202 MET A CA 1
ATOM 1513 C C . MET A 1 202 ? -9.621 -0.922 19.087 1.00 94.81 202 MET A C 1
ATOM 1515 O O . MET A 1 202 ? -9.763 -2.009 19.647 1.00 94.81 202 MET A O 1
ATOM 1519 N N . LEU A 1 203 ? -9.753 -0.742 17.780 1.00 95.56 203 LEU A N 1
ATOM 1520 C CA . LEU A 1 203 ? -9.976 -1.809 16.819 1.00 95.56 203 LEU A CA 1
ATOM 1521 C C . LEU A 1 203 ? -8.690 -2.037 16.032 1.00 95.56 203 LEU A C 1
ATOM 1523 O O . LEU A 1 203 ? -8.132 -1.082 15.497 1.00 95.56 203 LEU A O 1
ATOM 1527 N N . ILE A 1 204 ? -8.254 -3.288 15.934 1.00 94.50 204 ILE A N 1
ATOM 1528 C CA . ILE A 1 204 ? -7.248 -3.732 14.969 1.00 94.50 204 ILE A CA 1
ATOM 1529 C C . ILE A 1 204 ? -7.930 -4.761 14.077 1.00 94.50 204 ILE A C 1
ATOM 1531 O O . ILE A 1 204 ? -8.334 -5.806 14.575 1.00 94.50 204 ILE A O 1
ATOM 1535 N N . ALA A 1 205 ? -8.096 -4.473 12.793 1.00 93.88 205 ALA A N 1
ATOM 1536 C CA . ALA A 1 205 ? -8.843 -5.315 11.864 1.00 93.88 205 ALA A CA 1
ATOM 1537 C C . ALA A 1 205 ? -8.021 -5.631 10.618 1.00 93.88 205 ALA A C 1
ATOM 1539 O O . ALA A 1 205 ? -7.275 -4.790 10.119 1.00 93.88 205 ALA A O 1
ATOM 1540 N N . ARG A 1 206 ? -8.178 -6.844 10.098 1.00 91.50 206 ARG A N 1
ATOM 1541 C CA . ARG A 1 206 ? -7.646 -7.242 8.802 1.00 91.50 206 ARG A CA 1
ATOM 1542 C C . ARG A 1 206 ? -8.476 -6.586 7.709 1.00 91.50 206 ARG A C 1
ATOM 1544 O O . ARG A 1 206 ? -9.683 -6.781 7.659 1.00 91.50 206 ARG A O 1
ATOM 1551 N N . VAL A 1 207 ? -7.818 -5.817 6.846 1.00 91.25 207 VAL A N 1
ATOM 1552 C CA . VAL A 1 207 ? -8.453 -5.248 5.648 1.00 91.25 207 VAL A CA 1
ATOM 1553 C C . VAL A 1 207 ? -8.390 -6.262 4.514 1.00 91.25 207 VAL A C 1
ATOM 1555 O O . VAL A 1 207 ? -9.372 -6.490 3.820 1.00 91.25 207 VAL A O 1
ATOM 1558 N N . ASP A 1 208 ? -7.228 -6.895 4.350 1.00 88.75 208 ASP A N 1
ATOM 1559 C CA . ASP A 1 208 ? -7.001 -7.983 3.402 1.00 88.75 208 ASP A CA 1
ATOM 1560 C C . ASP A 1 208 ? -5.797 -8.848 3.833 1.00 88.75 208 ASP A C 1
ATOM 1562 O O . ASP A 1 208 ? -5.289 -8.760 4.955 1.00 88.75 208 ASP A O 1
ATOM 1566 N N . GLU A 1 209 ? -5.317 -9.709 2.935 1.00 83.62 209 GLU A N 1
ATOM 1567 C CA . GLU A 1 209 ? -4.164 -10.589 3.165 1.00 83.62 209 GLU A CA 1
ATOM 1568 C C . GLU A 1 209 ? -2.856 -9.854 3.506 1.00 83.62 209 GLU A C 1
ATOM 1570 O O . GLU A 1 209 ? -1.927 -10.486 4.008 1.00 83.62 209 GLU A O 1
ATOM 1575 N N . LYS A 1 210 ? -2.740 -8.556 3.196 1.00 86.56 210 LYS A N 1
ATOM 1576 C CA . LYS A 1 210 ? -1.497 -7.769 3.286 1.00 86.56 210 LYS A CA 1
ATOM 1577 C C . LYS A 1 210 ? -1.614 -6.543 4.192 1.00 86.56 210 LYS A C 1
ATOM 1579 O O . LYS A 1 210 ? -0.582 -6.026 4.624 1.00 86.56 210 LYS A O 1
ATOM 1584 N N . ARG A 1 211 ? -2.830 -6.106 4.524 1.00 91.31 211 ARG A N 1
ATOM 1585 C CA . ARG A 1 211 ? -3.082 -4.852 5.240 1.00 91.31 211 ARG A CA 1
ATOM 1586 C C . ARG A 1 211 ? -3.931 -5.040 6.495 1.00 91.31 211 ARG A C 1
ATOM 1588 O O . ARG A 1 211 ? -4.890 -5.814 6.526 1.00 91.31 211 ARG A O 1
ATOM 1595 N N . LEU A 1 212 ? -3.591 -4.253 7.509 1.00 93.06 212 LEU A N 1
ATOM 1596 C CA . LEU A 1 212 ? -4.319 -4.086 8.758 1.00 93.06 212 LEU A CA 1
ATOM 1597 C C . LEU A 1 212 ? -4.775 -2.634 8.903 1.00 93.06 212 LEU A C 1
ATOM 1599 O O . LEU A 1 212 ? -4.118 -1.704 8.436 1.00 93.06 212 LEU A O 1
ATOM 1603 N N . LEU A 1 213 ? -5.874 -2.445 9.617 1.00 95.19 213 LEU A N 1
ATOM 1604 C CA . LEU A 1 213 ? -6.379 -1.154 10.046 1.00 95.19 213 LEU A CA 1
ATOM 1605 C C . LEU A 1 213 ? -6.351 -1.090 11.571 1.00 95.19 213 LEU A C 1
ATOM 1607 O O . LEU A 1 213 ? -6.906 -1.958 12.239 1.00 95.19 213 LEU A O 1
ATOM 1611 N N . LEU A 1 214 ? -5.763 -0.033 12.116 1.00 95.69 214 LEU A N 1
ATOM 1612 C CA . LEU A 1 214 ? -5.904 0.375 13.506 1.00 95.69 214 LEU A CA 1
ATOM 1613 C C . LEU A 1 214 ? -6.842 1.587 13.574 1.00 95.69 214 LEU A C 1
ATOM 1615 O O . LEU A 1 214 ? -6.611 2.591 12.902 1.00 95.69 214 LEU A O 1
ATOM 1619 N N . ALA A 1 215 ? -7.857 1.541 14.432 1.00 95.38 215 ALA A N 1
ATOM 1620 C CA . ALA A 1 215 ? -8.753 2.668 14.675 1.00 95.38 215 ALA A CA 1
ATOM 1621 C C . ALA A 1 215 ? -8.997 2.897 16.171 1.00 95.38 215 ALA A C 1
ATOM 1623 O O . ALA A 1 215 ? -9.163 1.950 16.940 1.00 95.38 215 ALA A O 1
ATOM 1624 N N . ILE A 1 216 ? -9.058 4.170 16.575 1.00 94.06 216 ILE A N 1
ATOM 1625 C CA . ILE A 1 216 ? -9.400 4.607 17.933 1.00 94.06 216 ILE A CA 1
ATOM 1626 C C . ILE A 1 216 ? -10.727 5.366 17.901 1.00 94.06 216 ILE A C 1
ATOM 1628 O O . ILE A 1 216 ? -10.815 6.517 17.450 1.00 94.06 216 ILE A O 1
ATOM 1632 N N . CYS A 1 217 ? -11.754 4.712 18.431 1.00 93.00 217 CYS A N 1
ATOM 1633 C CA . CYS A 1 217 ? -13.100 5.241 18.584 1.00 93.00 217 CYS A CA 1
ATOM 1634 C C . CYS A 1 217 ? -13.279 5.790 20.003 1.00 93.00 217 CYS A C 1
ATOM 1636 O O . CYS A 1 217 ? -12.915 5.129 20.980 1.00 93.00 217 CYS A O 1
ATOM 1638 N N . VAL A 1 218 ? -13.854 6.986 20.129 1.00 91.12 218 VAL A N 1
ATOM 1639 C CA . VAL A 1 218 ? -14.032 7.667 21.421 1.00 91.12 218 VAL A CA 1
ATOM 1640 C C . VAL A 1 218 ? -15.496 7.982 21.705 1.00 91.12 218 VAL A C 1
ATOM 1642 O O . VAL A 1 218 ? -16.309 8.170 20.800 1.00 91.12 218 VAL A O 1
ATOM 1645 N N . GLY A 1 219 ? -15.827 8.063 22.991 1.00 88.00 219 GLY A N 1
ATOM 1646 C CA . GLY A 1 219 ? -17.138 8.466 23.482 1.00 88.00 219 GLY A CA 1
ATOM 1647 C C . GLY A 1 219 ? -18.131 7.315 23.651 1.00 88.00 219 GLY A C 1
ATOM 1648 O O . GLY A 1 219 ? -17.801 6.125 23.627 1.00 88.00 219 GLY A O 1
ATOM 1649 N N . ARG A 1 220 ? -19.399 7.683 23.858 1.00 84.50 220 ARG A N 1
ATOM 1650 C CA . ARG A 1 220 ? -20.448 6.741 24.284 1.00 84.50 220 ARG A CA 1
ATOM 1651 C C . ARG A 1 220 ? -20.755 5.652 23.254 1.00 84.50 220 ARG A C 1
ATOM 1653 O O . ARG A 1 220 ? -21.090 4.546 23.658 1.00 84.50 220 ARG A O 1
ATOM 1660 N N . ASP A 1 221 ? -20.581 5.946 21.965 1.00 89.38 221 ASP A N 1
ATOM 1661 C CA . ASP A 1 221 ? -20.919 5.046 20.851 1.00 89.38 221 ASP A CA 1
ATOM 1662 C C . ASP A 1 221 ? -19.701 4.331 20.233 1.00 89.38 221 ASP A C 1
ATOM 1664 O O . ASP A 1 221 ? -19.776 3.739 19.160 1.00 89.38 221 ASP A O 1
ATOM 1668 N N . ARG A 1 222 ? -18.548 4.370 20.912 1.00 92.94 222 ARG A N 1
ATOM 1669 C CA . ARG A 1 222 ? -17.255 3.861 20.417 1.00 92.94 222 ARG A CA 1
ATOM 1670 C C . ARG A 1 222 ? -17.272 2.417 19.896 1.00 92.94 222 ARG A C 1
ATOM 1672 O O . ARG A 1 222 ? -16.548 2.107 18.959 1.00 92.94 222 ARG A O 1
ATOM 1679 N N . ILE A 1 223 ? -18.077 1.538 20.497 1.00 93.81 223 ILE A N 1
ATOM 1680 C CA . ILE A 1 223 ? -18.169 0.129 20.088 1.00 93.81 223 ILE A CA 1
ATOM 1681 C C . ILE A 1 223 ? -18.951 0.018 18.775 1.00 93.81 223 ILE A C 1
ATOM 1683 O O . ILE A 1 223 ? -18.502 -0.652 17.853 1.00 93.81 223 ILE A O 1
ATOM 1687 N N . ASN A 1 224 ? -20.074 0.729 18.647 1.00 93.38 224 ASN A N 1
ATOM 1688 C CA . ASN A 1 224 ? -20.832 0.752 17.396 1.00 93.38 224 ASN A CA 1
ATOM 1689 C C . ASN A 1 224 ? -20.045 1.436 16.275 1.00 93.38 224 ASN A C 1
ATOM 1691 O O . ASN A 1 224 ? -20.104 0.990 15.134 1.00 93.38 224 ASN A O 1
ATOM 1695 N N . ALA A 1 225 ? -19.266 2.477 16.588 1.00 92.94 225 ALA A N 1
ATOM 1696 C CA . ALA A 1 225 ? -18.337 3.070 15.631 1.00 92.94 225 ALA A CA 1
ATOM 1697 C C . ALA A 1 225 ? -17.321 2.034 15.117 1.00 92.94 225 ALA A C 1
ATOM 1699 O O . ALA A 1 225 ? -17.130 1.941 13.908 1.00 92.94 225 ALA A O 1
ATOM 1700 N N . ALA A 1 226 ? -16.742 1.212 16.000 1.00 94.06 226 ALA A N 1
ATOM 1701 C CA . ALA A 1 226 ? -15.844 0.128 15.602 1.00 94.06 226 ALA A CA 1
ATOM 1702 C C . ALA A 1 226 ? -16.543 -0.923 14.718 1.00 94.06 226 ALA A C 1
ATOM 1704 O O . ALA A 1 226 ? -15.985 -1.315 13.698 1.00 94.06 226 ALA A O 1
ATOM 1705 N N . HIS A 1 227 ? -17.777 -1.327 15.036 1.00 94.38 227 HIS A N 1
ATOM 1706 C CA . HIS A 1 227 ? -18.534 -2.257 14.184 1.00 94.38 227 HIS A CA 1
ATOM 1707 C C . HIS A 1 227 ? -18.820 -1.679 12.794 1.00 94.38 227 HIS A C 1
ATOM 1709 O O . HIS A 1 227 ? -18.620 -2.360 11.798 1.00 94.38 227 HIS A O 1
ATOM 1715 N N . ARG A 1 228 ? -19.170 -0.392 12.697 1.00 93.88 228 ARG A N 1
ATOM 1716 C CA . ARG A 1 228 ? -19.374 0.267 11.397 1.00 93.88 228 ARG A CA 1
ATOM 1717 C C . ARG A 1 228 ? -18.110 0.296 10.535 1.00 93.88 228 ARG A C 1
ATOM 1719 O O . ARG A 1 228 ? -18.219 0.333 9.313 1.00 93.88 228 ARG A O 1
ATOM 1726 N N . ILE A 1 229 ? -16.924 0.313 11.150 1.00 93.50 229 ILE A N 1
ATOM 1727 C CA . ILE A 1 229 ? -15.653 0.183 10.423 1.00 93.50 229 ILE A CA 1
ATOM 1728 C C . ILE A 1 229 ? -15.532 -1.226 9.838 1.00 93.50 229 ILE A C 1
ATOM 1730 O O . ILE A 1 229 ? -15.168 -1.356 8.674 1.00 93.50 229 ILE A O 1
ATOM 1734 N N . LEU A 1 230 ? -15.859 -2.261 10.618 1.00 94.25 230 LEU A N 1
ATOM 1735 C CA . LEU A 1 230 ? -15.850 -3.648 10.142 1.00 94.25 230 LEU A CA 1
ATOM 1736 C C . LEU A 1 230 ? -16.821 -3.837 8.972 1.00 94.25 230 LEU A C 1
ATOM 1738 O O . LEU A 1 230 ? -16.398 -4.318 7.927 1.00 94.25 230 LEU A O 1
ATOM 1742 N N . ASP A 1 231 ? -18.052 -3.328 9.086 1.00 92.56 231 ASP A N 1
ATOM 1743 C CA . ASP A 1 231 ? -19.042 -3.373 7.999 1.00 92.56 231 ASP A CA 1
ATOM 1744 C C . ASP A 1 231 ? -18.508 -2.717 6.709 1.00 92.56 231 ASP A C 1
ATOM 1746 O O . ASP A 1 231 ? -18.770 -3.178 5.598 1.00 92.56 231 ASP A O 1
ATOM 1750 N N . MET A 1 232 ? -17.750 -1.619 6.838 1.00 90.25 232 MET A N 1
ATOM 1751 C CA . MET A 1 232 ? -17.124 -0.954 5.692 1.00 90.25 232 MET A CA 1
ATOM 1752 C C . MET A 1 232 ? -16.013 -1.800 5.063 1.00 90.25 232 MET A C 1
ATOM 1754 O O . MET A 1 232 ? -15.929 -1.857 3.838 1.00 90.25 232 MET A O 1
ATOM 1758 N N . ILE A 1 233 ? -15.177 -2.445 5.879 1.00 89.38 233 ILE A N 1
ATOM 1759 C CA . ILE A 1 233 ? -14.110 -3.331 5.396 1.00 89.38 233 ILE A CA 1
ATOM 1760 C C . ILE A 1 233 ? -14.720 -4.534 4.662 1.00 89.38 233 ILE A C 1
ATOM 1762 O O . ILE A 1 233 ? -14.313 -4.836 3.542 1.00 89.38 233 ILE A O 1
ATOM 1766 N N . GLU A 1 234 ? -15.740 -5.171 5.243 1.00 86.25 234 GLU A N 1
ATOM 1767 C CA . GLU A 1 234 ? -16.439 -6.318 4.646 1.00 86.25 234 GLU A CA 1
ATOM 1768 C C . GLU A 1 234 ? -17.135 -5.963 3.324 1.00 86.25 234 GLU A C 1
ATOM 1770 O O . GLU A 1 234 ? -17.175 -6.772 2.397 1.00 86.25 234 GLU A O 1
ATOM 1775 N N . ALA A 1 235 ? -17.638 -4.732 3.198 1.00 81.12 235 ALA A N 1
ATOM 1776 C CA . ALA A 1 235 ? -18.239 -4.227 1.966 1.00 81.12 235 ALA A CA 1
ATOM 1777 C C . ALA A 1 235 ? -17.217 -3.903 0.852 1.00 81.12 235 ALA A C 1
ATOM 1779 O O . ALA A 1 235 ? -17.629 -3.506 -0.242 1.00 81.12 235 ALA A O 1
ATOM 1780 N N . GLY A 1 236 ? -15.910 -4.060 1.103 1.00 69.06 236 GLY A N 1
ATOM 1781 C CA . GLY A 1 236 ? -14.842 -3.799 0.133 1.00 69.06 236 GLY A CA 1
ATOM 1782 C C . GLY A 1 236 ? -14.554 -2.311 -0.091 1.00 69.06 236 GLY A C 1
ATOM 1783 O O . GLY A 1 236 ? -14.316 -1.910 -1.232 1.00 69.06 236 GLY A O 1
ATOM 1784 N N . ALA A 1 237 ? -14.646 -1.499 0.970 1.00 55.44 237 ALA A N 1
ATOM 1785 C CA . ALA A 1 237 ? -14.330 -0.067 0.936 1.00 55.44 237 ALA A CA 1
ATOM 1786 C C . ALA A 1 237 ? -12.867 0.248 0.584 1.00 55.44 237 ALA A C 1
ATOM 1788 O O . ALA A 1 237 ? -11.960 -0.541 0.936 1.00 55.44 237 ALA A O 1
#

Sequence (237 aa):
MSSEVLSRVAELLEEALNSDESMTNIVLCTKEGVVVTAVSRDEELDPRVLATVNAAIASASSNTFTQARGERASCLIHSTENKTIFTVLQPNCYMVFVTKGTYNRTDLEARVAPMQSTASRIALFMSSSTSFGAETLVENIARRIPGISKVLLLTHEGLPLGSLGFESEIEMAALASSIFGNGVTLSELTEHILIFSQEVAMLIARVDEKRLLLAICVGRDRINAAHRILDMIEAGA

Radius of gyration: 18.96 Å; chains: 1; bounding box: 48×38×54 Å